Protein AF-A0A2C6CU23-F1 (afdb_monomer_lite)

Radius of gyration: 26.45 Å; chains: 1; bounding box: 72×45×67 Å

Sequence (255 aa):
MLQKTRHFIDALYQNVDPYTNSPLPPDSVFATDRVRHALNNLRSVLRESNNGKEAGKEITLSDRELDILCTDLRTAGFSITATQLTHILLGSRRVVDPLLRSISVFGKYRGVCSKIQLRRYCENYLQGHFIQGDDAKAGNPNRKPRPWKDEPFFKKDPFDQLDEQEYDRLGREIAELGLKRSGTKLPAFIARIRERLPRSYEPWSREERALLMEAMCYTNNGEKLGRLFGRGAKSVTEEGKRLIHLSRQRHAEQA

pLDDT: mean 80.19, std 15.55, range [32.59, 97.88]

Structure (mmCIF, N/CA/C/O backbone):
data_AF-A0A2C6CU23-F1
#
_entry.id   AF-A0A2C6CU23-F1
#
loop_
_atom_site.group_PDB
_atom_site.id
_atom_site.type_symbol
_atom_site.label_atom_id
_atom_site.label_alt_id
_atom_site.label_comp_id
_atom_site.label_asym_id
_atom_site.label_entity_id
_atom_site.label_seq_id
_atom_site.pdbx_PDB_ins_code
_atom_site.Cartn_x
_atom_site.Cartn_y
_atom_site.Cartn_z
_atom_site.occupancy
_atom_site.B_iso_or_equiv
_atom_site.auth_seq_id
_atom_site.auth_comp_id
_atom_site.auth_asym_id
_atom_site.auth_atom_id
_atom_site.pdbx_PDB_model_num
ATOM 1 N N . MET A 1 1 ? 34.487 -12.147 -28.546 1.00 54.88 1 MET A N 1
ATOM 2 C CA . MET A 1 1 ? 34.781 -10.923 -27.762 1.00 54.88 1 MET A CA 1
ATOM 3 C C . MET A 1 1 ? 33.903 -10.831 -26.505 1.00 54.88 1 MET A C 1
ATOM 5 O O . MET A 1 1 ? 34.454 -10.835 -25.414 1.00 54.88 1 MET A O 1
ATOM 9 N N . LEU A 1 2 ? 32.568 -10.903 -26.630 1.00 62.53 2 LEU A N 1
ATOM 10 C CA . LEU A 1 2 ? 31.600 -10.853 -25.511 1.00 62.53 2 LEU A CA 1
ATOM 11 C C . LEU A 1 2 ? 31.829 -11.881 -24.384 1.00 62.53 2 LEU A C 1
ATOM 13 O O . LEU A 1 2 ? 31.652 -11.560 -23.212 1.00 62.53 2 LEU A O 1
ATOM 17 N N . GLN A 1 3 ? 32.261 -13.102 -24.714 1.00 66.50 3 GLN A N 1
ATOM 18 C CA . GLN A 1 3 ? 32.514 -14.152 -23.718 1.00 66.50 3 GLN A CA 1
ATOM 19 C C . GLN A 1 3 ? 33.712 -13.830 -22.807 1.00 66.50 3 GLN A C 1
ATOM 21 O O . GLN A 1 3 ? 33.637 -14.058 -21.602 1.00 66.50 3 GLN A O 1
ATOM 26 N N . LYS A 1 4 ? 34.777 -13.225 -23.359 1.00 76.31 4 LYS A N 1
ATOM 27 C CA . LYS A 1 4 ? 35.924 -12.739 -22.575 1.00 76.31 4 LYS A CA 1
ATOM 28 C C . LYS A 1 4 ? 35.506 -11.560 -21.697 1.00 76.31 4 LYS A C 1
ATOM 30 O O . LYS A 1 4 ? 35.756 -11.587 -20.504 1.00 76.31 4 LYS A O 1
ATOM 35 N N . THR A 1 5 ? 34.778 -10.582 -22.237 1.00 80.50 5 THR A N 1
ATOM 36 C CA . THR A 1 5 ? 34.259 -9.452 -21.444 1.00 80.50 5 THR A CA 1
ATOM 37 C C . THR A 1 5 ? 33.401 -9.922 -20.267 1.00 80.50 5 THR A C 1
ATOM 39 O O . THR A 1 5 ? 33.532 -9.410 -19.161 1.00 80.50 5 THR A O 1
ATOM 42 N N . ARG A 1 6 ? 32.559 -10.940 -20.469 1.00 80.69 6 ARG A N 1
ATOM 43 C CA . ARG A 1 6 ? 31.716 -11.497 -19.409 1.00 80.69 6 ARG A CA 1
ATOM 44 C C . ARG A 1 6 ? 32.519 -12.178 -18.304 1.00 80.69 6 ARG A C 1
ATOM 46 O O . ARG A 1 6 ? 32.242 -11.911 -17.141 1.00 80.69 6 ARG A O 1
ATOM 53 N N . HIS A 1 7 ? 33.514 -12.992 -18.666 1.00 84.00 7 HIS A N 1
ATOM 54 C CA . HIS A 1 7 ? 34.446 -13.596 -17.703 1.00 84.00 7 HIS A CA 1
ATOM 55 C C . HIS A 1 7 ? 35.074 -12.530 -16.800 1.00 84.00 7 HIS A C 1
ATOM 57 O O . HIS A 1 7 ? 35.061 -12.659 -15.580 1.00 84.00 7 HIS A O 1
ATOM 63 N N . PHE A 1 8 ? 35.521 -11.424 -17.394 1.00 88.56 8 PHE A N 1
ATOM 64 C CA . PHE A 1 8 ? 36.157 -10.336 -16.659 1.00 88.56 8 PHE A CA 1
ATOM 65 C C . PHE A 1 8 ? 35.208 -9.661 -15.664 1.00 88.56 8 PHE A C 1
ATOM 67 O O . PHE A 1 8 ? 35.566 -9.452 -14.508 1.00 88.56 8 PHE A O 1
ATOM 74 N N . ILE A 1 9 ? 33.980 -9.355 -16.084 1.00 89.56 9 ILE A N 1
ATOM 75 C CA . ILE A 1 9 ? 32.985 -8.730 -15.203 1.00 89.56 9 ILE A CA 1
ATOM 76 C C . ILE A 1 9 ? 32.501 -9.701 -14.111 1.00 89.56 9 ILE A C 1
ATOM 78 O O . ILE A 1 9 ? 32.273 -9.278 -12.977 1.00 89.56 9 ILE A O 1
ATOM 82 N N . ASP A 1 10 ? 32.352 -10.992 -14.426 1.00 86.75 10 ASP A N 1
ATOM 83 C CA . ASP A 1 10 ? 31.965 -12.022 -13.456 1.00 86.75 10 ASP A CA 1
ATOM 84 C C . ASP A 1 10 ? 33.044 -12.210 -12.371 1.00 86.75 10 ASP A C 1
ATOM 86 O O . ASP A 1 10 ? 32.686 -12.317 -11.195 1.00 86.75 10 ASP A O 1
ATOM 90 N N . ALA A 1 11 ? 34.330 -12.195 -12.742 1.00 88.69 11 ALA A N 1
ATOM 91 C CA . ALA A 1 11 ? 35.457 -12.277 -11.810 1.00 88.69 11 ALA A CA 1
ATOM 92 C C . ALA A 1 11 ? 35.536 -11.039 -10.901 1.00 88.69 11 ALA A C 1
ATOM 94 O O . ALA A 1 11 ? 35.532 -11.169 -9.677 1.00 88.69 11 ALA A O 1
ATOM 95 N N . LEU A 1 12 ? 35.468 -9.831 -11.474 1.00 91.75 12 LEU A N 1
ATOM 96 C CA . LEU A 1 12 ? 35.496 -8.588 -10.694 1.00 91.75 12 LEU A CA 1
ATOM 97 C C . LEU A 1 12 ? 34.310 -8.481 -9.722 1.00 91.75 12 LEU A C 1
ATOM 99 O O . LEU A 1 12 ? 34.479 -8.051 -8.585 1.00 91.75 12 LEU A O 1
ATOM 103 N N . TYR A 1 13 ? 33.112 -8.928 -10.116 1.00 90.12 13 TYR A N 1
ATOM 104 C CA . TYR A 1 13 ? 31.940 -8.956 -9.226 1.00 90.12 13 TYR A CA 1
ATOM 105 C C . TYR A 1 13 ? 32.122 -9.898 -8.020 1.00 90.12 13 TYR A C 1
ATOM 107 O O . TYR A 1 13 ? 31.582 -9.660 -6.930 1.00 90.12 13 TYR A O 1
ATOM 115 N N . GLN A 1 14 ? 32.881 -10.976 -8.217 1.00 88.69 14 GLN A N 1
ATOM 116 C CA . GLN A 1 14 ? 33.241 -11.944 -7.180 1.00 88.69 14 GLN A CA 1
ATOM 117 C C . GLN A 1 14 ? 34.463 -11.506 -6.360 1.00 88.69 14 GLN A C 1
ATOM 119 O O . GLN A 1 14 ? 34.861 -12.235 -5.458 1.00 88.69 14 GLN A O 1
ATOM 124 N N . ASN A 1 15 ? 35.006 -10.310 -6.615 1.00 91.06 15 ASN A N 1
ATOM 125 C CA . ASN A 1 15 ? 36.242 -9.805 -6.018 1.00 91.06 15 ASN A CA 1
ATOM 126 C C . ASN A 1 15 ? 37.459 -10.695 -6.337 1.00 91.06 15 ASN A C 1
ATOM 128 O O . ASN A 1 15 ? 38.280 -10.982 -5.469 1.00 91.06 15 ASN A O 1
ATOM 132 N N . VAL A 1 16 ? 37.552 -11.150 -7.588 1.00 92.56 16 VAL A N 1
ATOM 133 C CA . VAL A 1 16 ? 38.626 -12.001 -8.114 1.00 92.56 16 VAL A CA 1
ATOM 134 C C . VAL A 1 16 ? 39.307 -11.285 -9.280 1.00 92.56 16 VAL A C 1
ATOM 136 O O . VAL A 1 16 ? 38.639 -10.678 -10.121 1.00 92.56 16 VAL A O 1
ATOM 139 N N . ASP A 1 17 ? 40.634 -11.358 -9.345 1.00 89.50 17 ASP A N 1
ATOM 140 C CA . ASP A 1 17 ? 41.408 -10.861 -10.482 1.00 89.50 17 ASP A CA 1
ATOM 141 C C . ASP A 1 17 ? 41.137 -11.739 -11.724 1.00 89.50 17 ASP A C 1
ATOM 143 O O . ASP A 1 17 ? 41.407 -12.941 -11.697 1.00 89.50 17 ASP A O 1
ATOM 147 N N . PRO A 1 18 ? 40.617 -11.181 -12.833 1.00 89.00 18 PRO A N 1
ATOM 148 C CA . PRO A 1 18 ? 40.254 -11.958 -14.018 1.00 89.00 18 PRO A CA 1
ATOM 149 C C . PRO A 1 18 ? 41.438 -12.576 -14.775 1.00 89.00 18 PRO A C 1
ATOM 151 O O . PRO A 1 18 ? 41.207 -13.480 -15.585 1.00 89.00 18 PRO A O 1
ATOM 154 N N . TYR A 1 19 ? 42.666 -12.096 -14.551 1.00 88.56 19 TYR A N 1
ATOM 155 C CA . TYR A 1 19 ? 43.880 -12.599 -15.201 1.00 88.56 19 TYR A CA 1
ATOM 156 C C . TYR A 1 19 ? 44.556 -13.707 -14.397 1.00 88.56 19 TYR A C 1
ATOM 158 O O . TYR A 1 19 ? 45.016 -14.687 -14.978 1.00 88.56 19 TYR A O 1
ATOM 166 N N . THR A 1 20 ? 44.612 -13.556 -13.073 1.00 89.56 20 THR A N 1
ATOM 167 C CA . THR A 1 20 ? 45.304 -14.501 -12.178 1.00 89.56 20 THR A CA 1
ATOM 168 C C . THR A 1 20 ? 44.354 -15.462 -11.465 1.00 89.56 20 THR A C 1
ATOM 170 O O . THR A 1 20 ? 44.805 -16.431 -10.860 1.00 89.56 20 THR A O 1
ATOM 173 N N . ASN A 1 21 ? 43.044 -15.202 -11.523 1.00 86.06 21 ASN A N 1
ATOM 174 C CA . ASN A 1 21 ? 41.987 -15.921 -10.809 1.00 86.06 21 ASN A CA 1
ATOM 175 C C . ASN A 1 21 ? 42.194 -15.979 -9.281 1.00 86.06 21 ASN A C 1
ATOM 177 O O . ASN A 1 21 ? 41.633 -16.840 -8.603 1.00 86.06 21 ASN A O 1
ATOM 181 N N . SER A 1 22 ? 43.003 -15.063 -8.742 1.00 89.75 22 SER A N 1
ATOM 182 C CA . SER A 1 22 ? 43.274 -14.944 -7.310 1.00 89.75 22 SER A CA 1
ATOM 183 C C . SER A 1 22 ? 42.293 -13.972 -6.646 1.00 89.75 22 SER A C 1
ATOM 185 O O . SER A 1 22 ? 41.869 -13.001 -7.285 1.00 89.75 22 SER A O 1
ATOM 187 N N . PRO A 1 23 ? 41.925 -14.187 -5.369 1.00 90.81 23 PRO A N 1
ATOM 188 C CA . PRO A 1 23 ? 41.104 -13.239 -4.627 1.00 90.81 23 PRO A CA 1
ATOM 189 C C . PRO A 1 23 ? 41.793 -11.876 -4.529 1.00 90.81 23 PRO A C 1
ATOM 191 O O . PRO A 1 23 ? 42.977 -11.793 -4.202 1.00 90.81 23 PRO A O 1
ATOM 194 N N . LEU A 1 24 ? 41.041 -10.808 -4.776 1.00 89.94 24 LEU A N 1
ATOM 195 C CA . LEU A 1 24 ? 41.489 -9.450 -4.491 1.00 89.94 24 LEU A CA 1
ATOM 196 C C . LEU A 1 24 ? 41.395 -9.176 -2.980 1.00 89.94 24 LEU A C 1
ATOM 198 O O . LEU A 1 24 ? 40.565 -9.789 -2.297 1.00 89.94 24 LEU A O 1
ATOM 202 N N . PRO A 1 25 ? 42.193 -8.230 -2.451 1.00 90.06 25 PRO A N 1
ATOM 203 C CA . PRO A 1 25 ? 42.095 -7.803 -1.062 1.00 90.06 25 PRO A CA 1
ATOM 204 C C . PRO A 1 25 ? 40.655 -7.419 -0.660 1.00 90.06 25 PRO A C 1
ATOM 206 O O . PRO A 1 25 ? 39.893 -6.904 -1.489 1.00 90.06 25 PRO A O 1
ATOM 209 N N . PRO A 1 26 ? 40.243 -7.678 0.592 1.00 81.00 26 PRO A N 1
ATOM 210 C CA . PRO A 1 26 ? 38.879 -7.416 1.056 1.00 81.00 26 PRO A CA 1
ATOM 211 C C . PRO A 1 26 ? 38.522 -5.921 1.124 1.00 81.00 26 PRO A C 1
ATOM 213 O O . PRO A 1 26 ? 37.345 -5.576 1.083 1.00 81.00 26 PRO A O 1
ATOM 216 N N . ASP A 1 27 ? 39.518 -5.039 1.183 1.00 88.31 27 ASP A N 1
ATOM 217 C CA . ASP A 1 27 ? 39.405 -3.576 1.133 1.00 88.31 27 ASP A CA 1
ATOM 218 C C . ASP A 1 27 ? 39.414 -3.010 -0.301 1.00 88.31 27 ASP A C 1
ATOM 220 O O . ASP A 1 27 ? 39.365 -1.796 -0.508 1.00 88.31 27 ASP A O 1
ATOM 224 N N . SER A 1 28 ? 39.439 -3.882 -1.311 1.00 89.50 28 SER A N 1
ATOM 225 C CA . SER A 1 28 ? 39.381 -3.490 -2.715 1.00 89.50 28 SER A CA 1
ATOM 226 C C . SER A 1 28 ? 38.115 -2.694 -3.043 1.00 89.50 28 SER A C 1
ATOM 228 O O . SER A 1 28 ? 37.010 -2.990 -2.583 1.00 89.50 28 SER A O 1
ATOM 230 N N . VAL A 1 29 ? 38.248 -1.728 -3.956 1.00 87.44 29 VAL A N 1
ATOM 231 C CA . VAL A 1 29 ? 37.128 -0.926 -4.473 1.00 87.44 29 VAL A CA 1
ATOM 232 C C . VAL A 1 29 ? 36.005 -1.794 -5.062 1.00 87.44 29 VAL A C 1
ATOM 234 O O . VAL A 1 29 ? 34.836 -1.410 -5.013 1.00 87.44 29 VAL A O 1
ATOM 237 N N . PHE A 1 30 ? 36.329 -2.995 -5.554 1.00 87.00 30 PHE A N 1
ATOM 238 C CA . PHE A 1 30 ? 35.364 -3.958 -6.094 1.00 87.00 30 PHE A CA 1
ATOM 239 C C . PHE A 1 30 ? 34.522 -4.662 -5.019 1.00 87.00 30 PHE A C 1
ATOM 241 O O . PHE A 1 30 ? 33.438 -5.157 -5.333 1.00 87.00 30 PHE A O 1
ATOM 248 N N . ALA A 1 31 ? 34.963 -4.660 -3.758 1.00 83.44 31 ALA A N 1
ATOM 249 C CA . ALA A 1 31 ? 34.198 -5.180 -2.627 1.00 83.44 31 ALA A CA 1
ATOM 250 C C . ALA A 1 31 ? 33.127 -4.192 -2.129 1.00 83.44 31 ALA A C 1
ATOM 252 O O . ALA A 1 31 ? 32.198 -4.601 -1.433 1.00 83.44 31 ALA A O 1
ATOM 253 N N . THR A 1 32 ? 33.206 -2.913 -2.518 1.00 88.31 32 THR A N 1
ATOM 254 C CA . THR A 1 32 ? 32.249 -1.882 -2.090 1.00 88.31 32 THR A CA 1
ATOM 255 C C . THR A 1 32 ? 30.860 -2.078 -2.706 1.00 88.31 32 THR A C 1
ATOM 257 O O . THR A 1 32 ? 30.720 -2.360 -3.901 1.00 88.31 32 THR A O 1
ATOM 260 N N . ASP A 1 33 ? 29.804 -1.850 -1.917 1.00 75.31 33 ASP A N 1
ATOM 261 C CA . ASP A 1 33 ? 28.412 -2.071 -2.342 1.00 75.31 33 ASP A CA 1
ATOM 262 C C . ASP A 1 33 ? 28.051 -1.313 -3.624 1.00 75.31 33 ASP A C 1
ATOM 264 O O . ASP A 1 33 ? 27.430 -1.859 -4.539 1.00 75.31 33 ASP A O 1
ATOM 268 N N . ARG A 1 34 ? 28.495 -0.056 -3.735 1.00 81.94 34 ARG A N 1
ATOM 269 C CA . ARG A 1 34 ? 28.242 0.794 -4.906 1.00 81.94 34 ARG A CA 1
ATOM 270 C C . ARG A 1 34 ? 28.811 0.183 -6.189 1.00 81.94 34 ARG A C 1
ATOM 272 O O . ARG A 1 34 ? 28.139 0.191 -7.222 1.00 81.94 34 ARG A O 1
ATOM 279 N N . VAL A 1 35 ? 30.027 -0.355 -6.130 1.00 83.44 35 VAL A N 1
ATOM 280 C CA . VAL A 1 35 ? 30.703 -0.947 -7.292 1.00 83.44 35 VAL A CA 1
ATOM 281 C C . VAL A 1 35 ? 30.133 -2.325 -7.606 1.00 83.44 35 VAL A C 1
ATOM 283 O O . VAL A 1 35 ? 29.879 -2.619 -8.775 1.00 83.44 35 VAL A O 1
ATOM 286 N N . ARG A 1 36 ? 29.799 -3.135 -6.592 1.00 81.62 36 ARG A N 1
ATOM 287 C CA . ARG A 1 36 ? 29.106 -4.419 -6.799 1.00 81.62 36 ARG A CA 1
ATOM 288 C C . ARG A 1 36 ? 27.745 -4.236 -7.460 1.00 81.62 36 ARG A C 1
ATOM 290 O O . ARG A 1 36 ? 27.402 -5.001 -8.362 1.00 81.62 36 ARG A O 1
ATOM 297 N N . HIS A 1 37 ? 26.993 -3.203 -7.079 1.00 72.56 37 HIS A N 1
ATOM 298 C CA . HIS A 1 37 ? 25.739 -2.846 -7.742 1.00 72.56 37 HIS A CA 1
ATOM 299 C C . HIS A 1 37 ? 25.947 -2.450 -9.210 1.00 72.56 37 HIS A C 1
ATOM 301 O O . HIS A 1 37 ? 25.223 -2.941 -10.079 1.00 72.56 37 HIS A O 1
ATOM 307 N N . ALA A 1 38 ? 26.949 -1.618 -9.508 1.00 76.69 38 ALA A N 1
ATOM 308 C CA . ALA A 1 38 ? 27.273 -1.229 -10.880 1.00 76.69 38 ALA A CA 1
ATOM 309 C C . ALA A 1 38 ? 27.684 -2.436 -11.747 1.00 76.69 38 ALA A C 1
ATOM 311 O O . ALA A 1 38 ? 27.178 -2.603 -12.858 1.00 76.69 38 ALA A O 1
ATOM 312 N N . LEU A 1 39 ? 28.527 -3.328 -11.215 1.00 86.69 39 LEU A N 1
ATOM 313 C CA . LEU A 1 39 ? 28.935 -4.562 -11.890 1.00 86.69 39 LEU A CA 1
ATOM 314 C C . LEU A 1 39 ? 27.751 -5.511 -12.104 1.00 86.69 39 LEU A C 1
ATOM 316 O O . LEU A 1 39 ? 27.612 -6.073 -13.185 1.00 86.69 39 LEU A O 1
ATOM 320 N N . ASN A 1 40 ? 26.852 -5.657 -11.127 1.00 80.00 40 ASN A N 1
ATOM 321 C CA . ASN A 1 40 ? 25.657 -6.488 -11.280 1.00 80.00 40 ASN A CA 1
ATOM 322 C C . ASN A 1 40 ? 24.720 -5.974 -12.388 1.00 80.00 40 ASN A C 1
ATOM 324 O O . ASN A 1 40 ? 24.183 -6.767 -13.162 1.00 80.00 40 ASN A O 1
ATOM 328 N N . ASN A 1 41 ? 24.571 -4.653 -12.512 1.00 73.62 41 ASN A N 1
ATOM 329 C CA . ASN A 1 41 ? 23.816 -4.046 -13.610 1.00 73.62 41 ASN A CA 1
ATOM 330 C C . ASN A 1 41 ? 24.468 -4.352 -14.965 1.00 73.62 41 ASN A C 1
ATOM 332 O O . ASN A 1 41 ? 23.781 -4.758 -15.903 1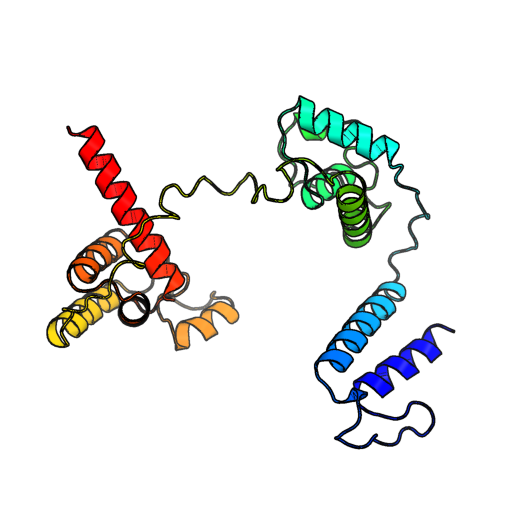.00 73.62 41 ASN A O 1
ATOM 336 N N . LEU A 1 42 ? 25.797 -4.242 -15.053 1.00 78.75 42 LEU A N 1
ATOM 337 C CA . LEU A 1 42 ? 26.544 -4.576 -16.265 1.00 78.75 42 LEU A CA 1
ATOM 338 C C . LEU A 1 42 ? 26.417 -6.069 -16.626 1.00 78.75 42 LEU A C 1
ATOM 340 O O . LEU A 1 42 ? 26.219 -6.405 -17.793 1.00 78.75 42 LEU A O 1
ATOM 344 N N . ARG A 1 43 ? 26.430 -6.971 -15.632 1.00 78.12 43 ARG A N 1
ATOM 345 C CA . ARG A 1 43 ? 26.161 -8.412 -15.820 1.00 78.12 43 ARG A CA 1
ATOM 346 C C . ARG A 1 43 ? 24.762 -8.671 -16.373 1.00 78.12 43 ARG A C 1
ATOM 348 O O . ARG A 1 43 ? 24.615 -9.550 -17.221 1.00 78.12 43 ARG A O 1
ATOM 355 N N . SER A 1 44 ? 23.748 -7.929 -15.918 1.00 69.06 44 SER A N 1
ATOM 356 C CA . SER A 1 44 ? 22.378 -8.033 -16.448 1.00 69.06 44 SER A CA 1
ATOM 357 C C . SER A 1 44 ? 22.338 -7.664 -17.927 1.00 69.06 44 SER A C 1
ATOM 359 O O . SER A 1 44 ? 21.864 -8.453 -18.739 1.00 69.06 44 SER A O 1
ATOM 361 N N . VAL A 1 45 ? 22.936 -6.526 -18.289 1.00 72.44 45 VAL A N 1
ATOM 362 C CA . VAL A 1 45 ? 22.995 -6.046 -19.679 1.00 72.44 45 VAL A CA 1
ATOM 363 C C . VAL A 1 45 ? 23.717 -7.051 -20.582 1.00 72.44 45 VAL A C 1
ATOM 365 O O . VAL A 1 45 ? 23.227 -7.383 -21.657 1.00 72.44 45 VAL A O 1
ATOM 368 N N . LEU A 1 46 ? 24.844 -7.610 -20.130 1.00 70.44 46 LEU A N 1
ATOM 369 C CA . LEU A 1 46 ? 25.601 -8.604 -20.901 1.00 70.44 46 LEU A CA 1
ATOM 370 C C . LEU A 1 46 ? 24.886 -9.963 -21.014 1.00 70.44 46 LEU A C 1
ATOM 372 O O . LEU A 1 46 ? 25.069 -10.671 -22.004 1.00 70.44 46 LEU A O 1
ATOM 376 N N . ARG A 1 47 ? 24.074 -10.350 -20.020 1.00 65.19 47 ARG A N 1
ATOM 377 C CA . ARG A 1 47 ? 23.236 -11.563 -20.072 1.00 65.19 47 ARG A CA 1
ATOM 378 C C . ARG A 1 47 ? 22.034 -11.392 -20.999 1.00 65.19 47 ARG A C 1
ATOM 380 O O . ARG A 1 47 ? 21.666 -12.344 -21.684 1.00 65.19 47 ARG A O 1
ATOM 387 N N . GLU A 1 48 ? 21.456 -10.197 -21.044 1.00 57.03 48 GLU A N 1
ATOM 388 C CA . GLU A 1 48 ? 20.359 -9.844 -21.950 1.00 57.03 48 GLU A CA 1
ATOM 389 C C . GLU A 1 48 ? 20.789 -9.914 -23.423 1.00 57.03 48 GLU A C 1
ATOM 391 O O . GLU A 1 48 ? 20.006 -10.379 -24.246 1.00 57.03 48 GLU A O 1
ATOM 396 N N . SER A 1 49 ? 22.048 -9.591 -23.744 1.00 53.94 49 SER A N 1
ATOM 397 C CA . SER A 1 49 ? 22.599 -9.741 -25.101 1.00 53.94 49 SER A CA 1
ATOM 398 C C . SER A 1 49 ? 22.783 -11.194 -25.571 1.00 53.94 49 SER A C 1
ATOM 400 O O . SER A 1 49 ? 23.003 -11.411 -26.758 1.00 53.94 49 SER A O 1
ATOM 402 N N . ASN A 1 50 ? 22.724 -12.191 -24.676 1.00 46.22 50 ASN A N 1
ATOM 403 C CA . ASN A 1 50 ? 23.042 -13.593 -24.996 1.00 46.22 50 ASN A CA 1
ATOM 404 C C . ASN A 1 50 ? 21.820 -14.529 -24.971 1.00 46.22 50 ASN A C 1
ATOM 406 O O . ASN A 1 50 ? 21.887 -15.648 -25.478 1.00 46.22 50 ASN A O 1
ATOM 410 N N . ASN A 1 51 ? 20.699 -14.089 -24.392 1.00 43.78 51 ASN A N 1
ATOM 411 C CA . ASN A 1 51 ? 19.432 -14.806 -24.492 1.00 43.78 51 ASN A CA 1
ATOM 412 C C . ASN A 1 51 ? 18.785 -14.457 -25.833 1.00 43.78 51 ASN A C 1
ATOM 414 O O . ASN A 1 51 ? 17.975 -13.535 -25.909 1.00 43.78 51 ASN A O 1
ATOM 418 N N . GLY A 1 52 ? 19.162 -15.203 -26.873 1.00 42.56 52 GLY A N 1
ATOM 419 C CA . GLY A 1 52 ? 18.595 -15.132 -28.216 1.00 42.56 52 GLY A CA 1
ATOM 420 C C . GLY A 1 52 ? 17.078 -15.326 -28.238 1.00 42.56 52 GLY A C 1
ATOM 421 O O . GLY A 1 52 ? 16.569 -16.393 -28.559 1.00 42.56 52 GLY A O 1
ATOM 422 N N . LYS A 1 53 ? 16.336 -14.258 -27.960 1.00 38.25 53 LYS A N 1
ATOM 423 C CA . LYS A 1 53 ? 15.300 -13.865 -28.903 1.00 38.25 53 LYS A CA 1
ATOM 424 C C . LYS A 1 53 ? 16.035 -13.074 -29.956 1.00 38.25 53 LYS A C 1
ATOM 426 O O . LYS A 1 53 ? 16.789 -12.175 -29.593 1.00 38.25 53 LYS A O 1
ATOM 431 N N . GLU A 1 54 ? 15.883 -13.525 -31.194 1.00 40.12 54 GLU A N 1
ATOM 432 C CA . GLU A 1 54 ? 16.402 -12.919 -32.411 1.00 40.12 54 GLU A CA 1
ATOM 433 C C . GLU A 1 54 ? 16.609 -11.422 -32.223 1.00 40.12 54 GLU A C 1
ATOM 435 O O . GLU A 1 54 ? 15.755 -10.735 -31.650 1.00 40.12 54 GLU A O 1
ATOM 440 N N . ALA A 1 55 ? 17.735 -10.922 -32.725 1.00 40.94 55 ALA A N 1
ATOM 441 C CA . ALA A 1 55 ? 17.807 -9.550 -33.174 1.00 40.94 55 ALA A CA 1
ATOM 442 C C . ALA A 1 55 ? 16.652 -9.348 -34.168 1.00 40.94 55 ALA A C 1
ATOM 444 O O . ALA A 1 55 ? 16.812 -9.488 -35.378 1.00 40.94 55 ALA A O 1
ATOM 445 N N . GLY A 1 56 ? 15.450 -9.092 -33.641 1.00 38.69 56 GLY A N 1
ATOM 446 C CA . GLY A 1 56 ? 14.377 -8.464 -34.366 1.00 38.69 56 GLY A CA 1
ATOM 447 C C . GLY A 1 56 ? 15.040 -7.241 -34.946 1.00 38.69 56 GLY A C 1
ATOM 448 O O . GLY A 1 56 ? 15.688 -6.509 -34.190 1.00 38.69 56 GLY A O 1
ATOM 449 N N . LYS A 1 57 ? 15.017 -7.171 -36.283 1.00 40.84 57 LYS A N 1
ATOM 450 C CA . LYS A 1 57 ? 15.581 -6.103 -37.109 1.00 40.84 57 LYS A CA 1
ATOM 451 C C . LYS A 1 57 ? 15.754 -4.842 -36.277 1.00 40.84 57 LYS A C 1
ATOM 453 O O . LYS A 1 57 ? 14.793 -4.440 -35.621 1.00 40.84 57 LYS A O 1
ATOM 458 N N . GLU A 1 58 ? 16.938 -4.241 -36.330 1.00 45.19 58 GLU A N 1
ATOM 459 C CA . GLU A 1 58 ? 17.163 -2.873 -35.878 1.00 45.19 58 GLU A CA 1
ATOM 460 C C . GLU A 1 58 ? 16.128 -1.985 -36.579 1.00 45.19 58 GLU A C 1
ATOM 462 O O . GLU A 1 58 ? 16.274 -1.561 -37.720 1.00 45.19 58 GLU A O 1
ATOM 467 N N . ILE A 1 59 ? 14.971 -1.871 -35.945 1.00 50.12 59 ILE A N 1
ATOM 468 C CA . ILE A 1 59 ? 13.831 -1.141 -36.437 1.00 50.12 59 ILE A CA 1
ATOM 469 C C . ILE A 1 59 ? 13.894 0.121 -35.635 1.00 50.12 59 ILE A C 1
ATOM 471 O O . ILE A 1 59 ? 13.623 0.150 -34.433 1.00 50.12 59 ILE A O 1
ATOM 475 N N . THR A 1 60 ? 14.321 1.148 -36.347 1.00 59.59 60 THR A N 1
ATOM 476 C CA . THR A 1 60 ? 14.196 2.535 -35.969 1.00 59.59 60 THR A CA 1
ATOM 477 C C . THR A 1 60 ? 12.706 2.798 -35.791 1.00 59.59 60 THR A C 1
ATOM 479 O O . THR A 1 60 ? 11.999 3.121 -36.742 1.00 59.59 60 THR A O 1
ATOM 482 N N . LEU A 1 61 ? 12.194 2.572 -34.577 1.00 67.75 61 LEU A N 1
ATOM 483 C CA . LEU A 1 61 ? 10.975 3.234 -34.132 1.00 67.75 61 LEU A CA 1
ATOM 484 C C . LEU A 1 61 ? 11.213 4.717 -34.418 1.00 67.75 61 LEU A C 1
ATOM 486 O O . LEU A 1 61 ? 12.225 5.255 -33.985 1.00 67.75 61 LEU A O 1
ATOM 490 N N . SER A 1 62 ? 10.400 5.329 -35.273 1.00 75.88 62 SER A N 1
ATOM 491 C CA . SER A 1 62 ? 10.643 6.715 -35.649 1.00 75.88 62 SER A CA 1
ATOM 492 C C . SER A 1 62 ? 10.090 7.621 -34.557 1.00 75.88 62 SER A C 1
ATOM 494 O O . SER A 1 62 ? 8.933 7.460 -34.164 1.00 75.88 62 SER A O 1
ATOM 496 N N . ASP A 1 63 ? 10.865 8.615 -34.122 1.00 75.12 63 ASP A N 1
ATOM 497 C CA . ASP A 1 63 ? 10.371 9.665 -33.221 1.00 75.12 63 ASP A CA 1
ATOM 498 C C . ASP A 1 63 ? 9.093 10.316 -33.776 1.00 75.12 63 ASP A C 1
ATOM 500 O O . ASP A 1 63 ? 8.150 10.556 -33.032 1.00 75.12 63 ASP A O 1
ATOM 504 N N . ARG A 1 64 ? 8.980 10.439 -35.108 1.00 77.38 64 ARG A N 1
ATOM 505 C CA . ARG A 1 64 ? 7.777 10.936 -35.796 1.00 77.38 64 ARG A CA 1
ATOM 506 C C . ARG A 1 64 ? 6.537 10.068 -35.553 1.00 77.38 64 ARG A C 1
ATOM 508 O O . ARG A 1 64 ? 5.425 10.582 -35.483 1.00 77.38 64 ARG A O 1
ATOM 515 N N . GLU A 1 65 ? 6.695 8.751 -35.454 1.00 80.12 65 GLU A N 1
ATOM 516 C CA . GLU A 1 65 ? 5.578 7.843 -35.152 1.00 80.12 65 GLU A CA 1
ATOM 517 C C . GLU A 1 65 ? 5.148 7.961 -33.690 1.00 80.12 65 GLU A C 1
ATOM 519 O O . GLU A 1 65 ? 3.955 7.872 -33.391 1.00 80.12 65 GLU A O 1
ATOM 524 N N . LEU A 1 66 ? 6.103 8.197 -32.785 1.00 83.56 66 LEU A N 1
ATOM 525 C CA . LEU A 1 66 ? 5.802 8.503 -31.392 1.00 83.56 66 LEU A CA 1
ATOM 526 C C . LEU A 1 66 ? 5.162 9.885 -31.236 1.00 83.56 66 LEU A C 1
ATOM 528 O O . LEU A 1 66 ? 4.243 10.002 -30.430 1.00 83.56 66 LEU A O 1
ATOM 532 N N . ASP A 1 67 ? 5.554 10.883 -32.030 1.00 80.44 67 ASP A N 1
ATOM 533 C CA . ASP A 1 67 ? 4.933 12.214 -32.043 1.00 80.44 67 ASP A CA 1
ATOM 534 C C . ASP A 1 67 ? 3.453 12.124 -32.433 1.00 80.44 67 ASP A C 1
ATOM 536 O O . ASP A 1 67 ? 2.588 12.687 -31.756 1.00 80.44 67 ASP A O 1
ATOM 540 N N . ILE A 1 68 ? 3.150 11.371 -33.498 1.00 81.19 68 ILE A N 1
ATOM 541 C CA . ILE A 1 68 ? 1.775 11.133 -33.956 1.00 81.19 68 ILE A CA 1
ATOM 542 C C . ILE A 1 68 ? 0.989 10.382 -32.878 1.00 81.19 68 ILE A C 1
ATOM 544 O O . ILE A 1 68 ? -0.071 10.845 -32.470 1.00 81.19 68 ILE A O 1
ATOM 548 N N . LEU A 1 69 ? 1.536 9.288 -32.335 1.00 85.19 69 LEU A N 1
ATOM 549 C CA . LEU A 1 69 ? 0.878 8.519 -31.274 1.00 85.19 69 LEU A CA 1
ATOM 550 C C . LEU A 1 69 ? 0.619 9.368 -30.020 1.00 85.19 69 LEU A C 1
ATOM 552 O O . LEU A 1 69 ? -0.449 9.280 -29.419 1.00 85.19 69 LEU A O 1
ATOM 556 N N . CYS A 1 70 ? 1.579 10.194 -29.608 1.00 83.06 70 CYS A N 1
ATOM 557 C CA . CYS A 1 70 ? 1.407 11.110 -28.486 1.00 83.06 70 CYS A CA 1
ATOM 558 C C . CYS A 1 70 ? 0.322 12.151 -28.783 1.00 83.06 70 CYS A C 1
ATOM 560 O O . CYS A 1 70 ? -0.480 12.466 -27.907 1.00 83.06 70 CYS A O 1
ATOM 562 N N . THR A 1 71 ? 0.263 12.667 -30.009 1.00 79.25 71 THR A N 1
ATOM 563 C CA . THR A 1 71 ? -0.779 13.611 -30.431 1.00 79.25 71 THR A CA 1
ATOM 564 C C . THR A 1 71 ? -2.161 12.962 -30.381 1.00 79.25 71 THR A C 1
ATOM 566 O O . THR A 1 71 ? -3.042 13.489 -29.706 1.00 79.25 71 THR A O 1
ATOM 569 N N . ASP A 1 72 ? -2.316 11.772 -30.964 1.00 78.00 72 ASP A N 1
ATOM 570 C CA . ASP A 1 72 ? -3.568 11.005 -30.947 1.00 78.00 72 ASP A CA 1
ATOM 571 C C . ASP A 1 72 ? -4.041 10.716 -29.513 1.00 78.00 72 ASP A C 1
ATOM 573 O O . ASP A 1 72 ? -5.222 10.859 -29.191 1.00 78.00 72 ASP A O 1
ATOM 577 N N . LEU A 1 73 ? -3.112 10.359 -28.617 1.00 79.12 73 LEU A N 1
ATOM 578 C CA . LEU A 1 73 ? -3.410 10.118 -27.204 1.00 79.12 73 LEU A CA 1
ATOM 579 C C . LEU A 1 73 ? -3.866 11.383 -26.474 1.00 79.12 73 LEU A C 1
ATOM 581 O O . LEU A 1 73 ? -4.828 11.309 -25.710 1.00 79.12 73 LEU A O 1
ATOM 585 N N . ARG A 1 74 ? -3.223 12.534 -26.716 1.00 77.25 74 ARG A N 1
ATOM 586 C CA . ARG A 1 74 ? -3.642 13.815 -26.121 1.00 77.25 74 ARG A CA 1
ATOM 587 C C . ARG A 1 74 ? -5.020 14.231 -26.616 1.00 77.25 74 ARG A C 1
ATOM 589 O O . ARG A 1 74 ? -5.858 14.603 -25.802 1.00 77.25 74 ARG A O 1
ATOM 596 N N . THR A 1 75 ? -5.274 14.128 -27.920 1.00 72.50 75 THR A N 1
ATOM 597 C CA . THR A 1 75 ? -6.576 14.464 -28.516 1.00 72.50 75 THR A CA 1
ATOM 598 C C . THR A 1 75 ? -7.690 13.569 -27.978 1.00 72.50 75 THR A C 1
ATOM 600 O O . THR A 1 75 ? -8.801 14.039 -27.754 1.00 72.50 75 THR A O 1
ATOM 603 N N . ALA A 1 76 ? -7.387 12.301 -27.695 1.00 68.44 76 ALA A N 1
ATOM 604 C CA . ALA A 1 76 ? -8.319 11.373 -27.066 1.00 68.44 76 ALA A CA 1
ATOM 605 C C . ALA A 1 76 ? -8.380 11.485 -25.522 1.00 68.44 76 ALA A C 1
ATOM 607 O O . ALA A 1 76 ? -9.080 10.703 -24.881 1.00 68.44 76 ALA A O 1
ATOM 608 N N . GLY A 1 77 ? -7.677 12.450 -24.914 1.00 69.94 77 GLY A N 1
ATOM 609 C CA . GLY A 1 77 ? -7.739 12.741 -23.477 1.00 69.94 77 GLY A CA 1
ATOM 610 C C . GLY A 1 77 ? -6.959 11.774 -22.577 1.00 69.94 77 GLY A C 1
ATOM 611 O O . GLY A 1 77 ? -7.224 11.702 -21.376 1.00 69.94 77 GLY A O 1
ATOM 612 N N . PHE A 1 78 ? -6.006 11.014 -23.122 1.00 71.88 78 PHE A N 1
ATOM 613 C CA . PHE A 1 78 ? -5.190 10.070 -22.358 1.00 71.88 78 PHE A CA 1
ATOM 614 C C . PHE A 1 78 ? -3.880 10.688 -21.861 1.00 71.88 78 PHE A C 1
ATOM 616 O O . PHE A 1 78 ? -3.204 11.427 -22.575 1.00 71.88 78 PHE A O 1
ATOM 623 N N . SER A 1 79 ? -3.463 10.298 -20.652 1.00 69.94 79 SER A N 1
ATOM 624 C CA . SER A 1 79 ? -2.143 10.641 -20.118 1.00 69.94 79 SER A CA 1
ATOM 625 C C . SER A 1 79 ? -1.056 9.745 -20.700 1.00 69.94 79 SER A C 1
ATOM 627 O O . SER A 1 79 ? -1.129 8.522 -20.603 1.00 69.94 79 SER A O 1
ATOM 629 N N . ILE A 1 80 ? -0.017 10.348 -21.273 1.00 81.19 80 ILE A N 1
ATOM 630 C CA . ILE A 1 80 ? 1.033 9.614 -21.979 1.00 81.19 80 ILE A CA 1
ATOM 631 C C . ILE A 1 80 ? 2.035 9.035 -20.983 1.00 81.19 80 ILE A C 1
ATOM 633 O O . ILE A 1 80 ? 2.673 9.750 -20.215 1.00 81.19 80 ILE A O 1
ATOM 637 N N . THR A 1 81 ? 2.229 7.717 -21.027 1.00 82.88 81 THR A N 1
ATOM 638 C CA . THR A 1 81 ? 3.279 7.046 -20.248 1.00 82.88 81 THR A CA 1
ATOM 639 C C . THR A 1 81 ? 4.039 6.042 -21.100 1.00 82.88 81 THR A C 1
ATOM 641 O O . THR A 1 81 ? 3.457 5.377 -21.958 1.00 82.88 81 THR A O 1
ATOM 644 N N . ALA A 1 82 ? 5.324 5.824 -20.799 1.00 83.62 82 ALA A N 1
ATOM 645 C CA . ALA A 1 82 ? 6.134 4.844 -21.526 1.00 83.62 82 ALA A CA 1
ATOM 646 C C . ALA A 1 82 ? 5.521 3.435 -21.495 1.00 83.62 82 ALA A C 1
ATOM 648 O O . ALA A 1 82 ? 5.586 2.690 -22.471 1.00 83.62 82 ALA A O 1
ATOM 649 N N . THR A 1 83 ? 4.872 3.071 -20.384 1.00 83.50 83 THR A N 1
ATOM 650 C CA . THR A 1 83 ? 4.178 1.783 -20.256 1.00 83.50 83 THR A CA 1
ATOM 651 C C . THR A 1 83 ? 2.962 1.698 -21.177 1.00 83.50 83 THR A C 1
ATOM 653 O O . THR A 1 83 ? 2.744 0.652 -21.790 1.00 83.50 83 THR A O 1
ATOM 656 N N . GLN A 1 84 ? 2.179 2.771 -21.294 1.00 84.38 84 GLN A N 1
ATOM 657 C CA . GLN A 1 84 ? 1.023 2.814 -22.185 1.00 84.38 84 GLN A CA 1
ATOM 658 C C . GLN A 1 84 ? 1.451 2.778 -23.655 1.00 84.38 84 GLN A C 1
ATOM 660 O O . GLN A 1 84 ? 0.948 1.929 -24.388 1.00 84.38 84 GLN A O 1
ATOM 665 N N . LEU A 1 85 ? 2.436 3.594 -24.048 1.00 88.06 85 LEU A N 1
ATOM 666 C CA . LEU A 1 85 ? 3.020 3.575 -25.395 1.00 88.06 85 LEU A CA 1
ATOM 667 C C . LEU A 1 85 ? 3.513 2.167 -25.749 1.00 88.06 85 LEU A C 1
ATOM 669 O O . LEU A 1 85 ? 3.102 1.589 -26.753 1.00 88.06 85 LEU A O 1
ATOM 673 N N . THR A 1 86 ? 4.276 1.539 -24.848 1.00 89.56 86 THR A N 1
ATOM 674 C CA . THR A 1 86 ? 4.746 0.153 -25.014 1.00 89.56 86 THR A CA 1
ATOM 675 C C . THR A 1 86 ? 3.588 -0.826 -25.221 1.00 89.56 86 THR A C 1
ATOM 677 O O . THR A 1 86 ? 3.671 -1.747 -26.034 1.00 89.56 86 THR A O 1
ATOM 680 N N . HIS A 1 87 ? 2.499 -0.676 -24.465 1.00 89.50 87 HIS A N 1
ATOM 681 C CA . HIS A 1 87 ? 1.345 -1.560 -24.579 1.00 89.50 87 HIS A CA 1
ATOM 682 C C . HIS A 1 87 ? 0.577 -1.372 -25.888 1.00 89.50 87 HIS A C 1
ATOM 684 O O . HIS A 1 87 ? 0.140 -2.380 -26.442 1.00 89.50 87 HIS A O 1
ATOM 690 N N . ILE A 1 88 ? 0.442 -0.144 -26.385 1.00 89.56 88 ILE A N 1
ATOM 691 C CA . ILE A 1 88 ? -0.204 0.157 -27.669 1.00 89.56 88 ILE A CA 1
ATOM 692 C C . ILE A 1 88 ? 0.638 -0.398 -28.818 1.00 89.56 88 ILE A C 1
ATOM 694 O O . ILE A 1 88 ? 0.145 -1.204 -29.603 1.00 89.56 88 ILE A O 1
ATOM 698 N N . LEU A 1 89 ? 1.932 -0.084 -28.850 1.00 90.06 89 LEU A N 1
ATOM 699 C CA . LEU A 1 89 ? 2.851 -0.503 -29.912 1.00 90.06 89 LEU A CA 1
ATOM 700 C C . LEU A 1 89 ? 3.000 -2.038 -30.010 1.00 90.06 89 LEU A C 1
ATOM 702 O O . LEU A 1 89 ? 3.144 -2.582 -31.103 1.00 90.06 89 LEU A O 1
ATOM 706 N N . LEU A 1 90 ? 2.891 -2.766 -28.888 1.00 90.00 90 LEU A N 1
ATOM 707 C CA . LEU A 1 90 ? 2.851 -4.243 -28.865 1.00 90.00 90 LEU A CA 1
ATOM 708 C C . LEU A 1 90 ? 1.457 -4.842 -29.111 1.00 90.00 90 LEU A C 1
ATOM 710 O O . LEU A 1 90 ? 1.307 -6.067 -29.204 1.00 90.00 90 LEU A O 1
ATOM 714 N N . GLY A 1 91 ? 0.414 -4.015 -29.141 1.00 85.81 91 GLY A N 1
ATOM 715 C CA . GLY A 1 91 ? -0.971 -4.459 -29.258 1.00 85.81 91 GLY A CA 1
ATOM 716 C C . GLY A 1 91 ? -1.418 -5.279 -28.043 1.00 85.81 91 GLY A C 1
ATOM 717 O O . GLY A 1 91 ? -2.053 -6.323 -28.155 1.00 85.81 91 GLY A O 1
ATOM 718 N N . SER A 1 92 ? -0.996 -4.904 -26.845 1.00 86.69 92 SER A N 1
ATOM 719 C CA . SER A 1 92 ? -1.285 -5.657 -25.627 1.00 86.69 92 SER A CA 1
ATOM 720 C C . SER A 1 92 ? -2.790 -5.873 -25.437 1.00 86.69 92 SER A C 1
ATOM 722 O O . SER A 1 92 ? -3.565 -4.923 -25.478 1.00 86.69 92 SER A O 1
ATOM 724 N N . ARG A 1 93 ? -3.202 -7.100 -25.086 1.00 82.88 93 ARG A N 1
ATOM 725 C CA . ARG A 1 93 ? -4.597 -7.409 -24.700 1.00 82.88 93 ARG A CA 1
ATOM 726 C C . ARG A 1 93 ? -5.090 -6.589 -23.496 1.00 82.88 93 ARG A C 1
ATOM 728 O O . ARG A 1 93 ? -6.288 -6.511 -23.264 1.00 82.88 93 ARG A O 1
ATOM 735 N N . ARG A 1 94 ? -4.170 -5.983 -22.732 1.00 79.38 94 ARG A N 1
ATOM 736 C CA . ARG A 1 94 ? -4.478 -5.075 -21.612 1.00 79.38 94 ARG A CA 1
ATOM 737 C C . ARG A 1 94 ? -5.003 -3.710 -22.058 1.00 79.38 94 ARG A C 1
ATOM 739 O O . ARG A 1 94 ? -5.537 -2.988 -21.226 1.00 79.38 94 ARG A O 1
ATOM 746 N N . VAL A 1 95 ? -4.826 -3.344 -23.326 1.00 83.12 95 VAL A N 1
ATOM 747 C CA . VAL A 1 95 ? -5.469 -2.163 -23.905 1.00 83.12 95 VAL A CA 1
ATOM 748 C C . VAL A 1 95 ? -6.916 -2.554 -24.178 1.00 83.12 95 VAL A C 1
ATOM 750 O O . VAL A 1 95 ? -7.184 -3.325 -25.099 1.00 83.12 95 VAL A O 1
ATOM 753 N N . VAL A 1 96 ? -7.827 -2.132 -23.304 1.00 75.06 96 VAL A N 1
ATOM 754 C CA . VAL A 1 96 ? -9.257 -2.479 -23.384 1.00 75.06 96 VAL A CA 1
ATOM 755 C C . VAL A 1 96 ? -10.024 -1.459 -24.222 1.00 75.06 96 VAL A C 1
ATOM 757 O O . VAL A 1 96 ? -10.965 -1.840 -24.908 1.00 75.06 96 VAL A O 1
ATOM 760 N N . ASP A 1 97 ? -9.580 -0.202 -24.204 1.00 76.50 97 ASP A N 1
ATOM 761 C CA . ASP A 1 97 ? -10.245 0.902 -24.885 1.00 76.50 97 ASP A CA 1
ATOM 762 C C . ASP A 1 97 ? -10.253 0.713 -26.419 1.00 76.50 97 ASP A C 1
ATOM 764 O O . ASP A 1 97 ? -9.175 0.567 -27.014 1.00 76.50 97 ASP A O 1
ATOM 768 N N . PRO A 1 98 ? -11.434 0.697 -27.068 1.00 78.12 98 PRO A N 1
ATOM 769 C CA . PRO A 1 98 ? -11.553 0.583 -28.518 1.00 78.12 98 PRO A CA 1
ATOM 770 C C . PRO A 1 98 ? -10.841 1.700 -29.289 1.00 78.12 98 PRO A C 1
ATOM 772 O O . PRO A 1 98 ? -10.238 1.406 -30.320 1.00 78.12 98 PRO A O 1
ATOM 775 N N . LEU A 1 99 ? -10.834 2.937 -28.775 1.00 76.50 99 LEU A N 1
ATOM 776 C CA . LEU A 1 99 ? -10.194 4.086 -29.428 1.00 76.50 99 LEU A CA 1
ATOM 777 C C . LEU A 1 99 ? -8.680 3.889 -29.530 1.00 76.50 99 LEU A C 1
ATOM 779 O O . LEU A 1 99 ? -8.067 4.178 -30.554 1.00 76.50 99 LEU A O 1
ATOM 783 N N . LEU A 1 100 ? -8.074 3.305 -28.493 1.00 78.06 100 LEU A N 1
ATOM 784 C CA . LEU A 1 100 ? -6.645 2.984 -28.479 1.00 78.06 100 LEU A CA 1
ATOM 785 C C . LEU A 1 100 ? -6.285 1.806 -29.392 1.00 78.06 100 LEU A C 1
ATOM 787 O O . LEU A 1 100 ? -5.135 1.681 -29.813 1.00 78.06 100 LEU A O 1
ATOM 791 N N . ARG A 1 101 ? -7.249 0.926 -29.686 1.00 80.88 101 ARG A N 1
ATOM 792 C CA . ARG A 1 101 ? -7.073 -0.192 -30.625 1.00 80.88 101 ARG A CA 1
ATOM 793 C C . ARG A 1 101 ? -7.223 0.233 -32.082 1.00 80.88 101 ARG A C 1
ATOM 795 O O . ARG A 1 101 ? -6.684 -0.455 -32.942 1.00 80.88 101 ARG A O 1
ATOM 802 N N . SER A 1 102 ? -7.931 1.331 -32.349 1.00 78.94 102 SER A N 1
ATOM 803 C CA . SER A 1 102 ? -8.073 1.900 -33.694 1.00 78.94 102 SER A CA 1
ATOM 804 C C . SER A 1 102 ? -6.897 2.777 -34.130 1.00 78.94 102 SER A C 1
ATOM 806 O O . SER A 1 102 ? -6.843 3.166 -35.293 1.00 78.94 102 SER A O 1
ATOM 808 N N . ILE A 1 103 ? -5.948 3.084 -33.237 1.00 82.19 103 ILE A N 1
ATOM 809 C CA . ILE A 1 103 ? -4.749 3.856 -33.594 1.00 82.19 103 ILE A CA 1
ATOM 810 C C . ILE A 1 103 ? -3.883 3.043 -34.566 1.00 82.19 103 ILE A C 1
ATOM 812 O O . ILE A 1 103 ? -3.612 1.863 -34.343 1.00 82.19 103 ILE A O 1
ATOM 816 N N . SER A 1 104 ? -3.396 3.698 -35.621 1.00 81.75 104 SER A N 1
ATOM 817 C CA . SER A 1 104 ? -2.668 3.080 -36.742 1.00 81.75 104 SER A CA 1
ATOM 818 C C . SER A 1 104 ? -1.428 2.273 -36.332 1.00 81.75 104 SER A C 1
ATOM 820 O O . SER A 1 104 ? -1.083 1.284 -36.977 1.00 81.75 104 SER A O 1
ATOM 822 N N . VAL A 1 105 ? -0.761 2.663 -35.243 1.00 86.12 105 VAL A N 1
ATOM 823 C CA . VAL A 1 105 ? 0.447 1.994 -34.732 1.00 86.12 105 VAL A CA 1
ATOM 824 C C . VAL A 1 105 ? 0.154 0.866 -33.732 1.00 86.12 105 VAL A C 1
ATOM 826 O O . VAL A 1 105 ? 1.088 0.238 -33.219 1.00 86.12 105 VAL A O 1
ATOM 829 N N . PHE A 1 106 ? -1.118 0.571 -33.440 1.00 88.38 106 PHE A N 1
ATOM 830 C CA . PHE A 1 106 ? -1.490 -0.482 -32.497 1.00 88.38 106 PHE A CA 1
ATOM 831 C C . PHE A 1 106 ? -1.002 -1.858 -32.972 1.00 88.38 106 PHE A C 1
ATOM 833 O O . PHE A 1 106 ? -1.378 -2.359 -34.027 1.00 88.38 106 PHE A O 1
ATOM 840 N N . GLY A 1 107 ? -0.162 -2.510 -32.167 1.00 85.75 107 GLY A N 1
ATOM 841 C CA . GLY A 1 107 ? 0.370 -3.839 -32.482 1.00 85.75 107 GLY A CA 1
ATOM 842 C C . GLY A 1 107 ? 1.436 -3.882 -33.571 1.00 85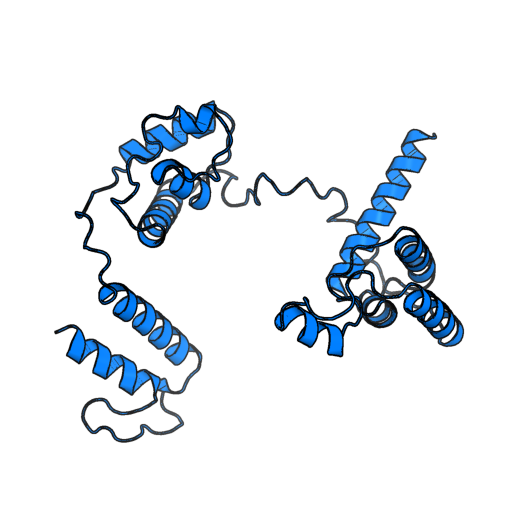.75 107 GLY A C 1
ATOM 843 O O . GLY A 1 107 ? 1.945 -4.972 -33.834 1.00 85.75 107 GLY A O 1
ATOM 844 N N . LYS A 1 108 ? 1.824 -2.739 -34.148 1.00 86.25 108 LYS A N 1
ATOM 845 C CA . LYS A 1 108 ? 2.798 -2.654 -35.245 1.00 86.25 108 LYS A CA 1
ATOM 846 C C . LYS A 1 108 ? 4.157 -3.275 -34.900 1.00 86.25 108 LYS A C 1
ATOM 848 O O . LYS A 1 108 ? 4.810 -3.838 -35.770 1.00 86.25 108 LYS A O 1
ATOM 853 N N . TYR A 1 109 ? 4.555 -3.235 -33.628 1.00 84.81 109 TYR A N 1
ATOM 854 C CA . TYR A 1 109 ? 5.848 -3.748 -33.156 1.00 84.81 109 TYR A CA 1
ATOM 855 C C . TYR A 1 109 ? 5.730 -5.099 -32.439 1.00 84.81 109 TYR A C 1
ATOM 857 O O . TYR A 1 109 ? 6.675 -5.566 -31.792 1.00 84.81 109 TYR A O 1
ATOM 865 N N . ARG A 1 110 ? 4.568 -5.760 -32.522 1.00 82.56 110 ARG A N 1
ATOM 866 C CA . ARG A 1 110 ? 4.367 -7.075 -31.910 1.00 82.56 110 ARG A CA 1
ATOM 867 C C . ARG A 1 110 ? 5.234 -8.123 -32.604 1.00 82.56 110 ARG A C 1
ATOM 869 O O . ARG A 1 110 ? 5.106 -8.342 -33.798 1.00 82.56 110 ARG A O 1
ATOM 876 N N . GLY A 1 111 ? 6.079 -8.806 -31.833 1.00 75.69 111 GLY A N 1
ATOM 877 C CA . GLY A 1 111 ? 7.013 -9.805 -32.374 1.00 75.69 111 GLY A CA 1
ATOM 878 C C . GLY A 1 111 ? 8.216 -9.192 -33.094 1.00 75.69 111 GLY A C 1
ATOM 879 O O . GLY A 1 111 ? 9.124 -9.916 -33.472 1.00 75.69 111 GLY A O 1
ATOM 880 N N . VAL A 1 112 ? 8.238 -7.865 -33.225 1.00 76.06 112 VAL A N 1
ATOM 881 C CA . VAL A 1 112 ? 9.289 -7.099 -33.888 1.00 76.06 112 VAL A CA 1
ATOM 882 C C . VAL A 1 112 ? 10.325 -6.619 -32.872 1.00 76.06 112 VAL A C 1
ATOM 884 O O . VAL A 1 112 ? 11.521 -6.790 -33.075 1.00 76.06 112 VAL A O 1
ATOM 887 N N . CYS A 1 113 ? 9.865 -6.066 -31.747 1.00 73.50 113 CYS A N 1
ATOM 888 C CA . CYS A 1 113 ? 10.721 -5.603 -30.657 1.00 73.50 113 CYS A CA 1
ATOM 889 C C . CYS A 1 113 ? 10.342 -6.301 -29.350 1.00 73.50 113 CYS A C 1
ATOM 891 O O . CYS A 1 113 ? 9.167 -6.590 -29.086 1.00 73.50 113 CYS A O 1
ATOM 893 N N . SER A 1 114 ? 11.321 -6.534 -28.472 1.00 79.56 114 SER A N 1
ATOM 894 C CA . SER A 1 114 ? 10.998 -6.986 -27.121 1.00 79.56 114 SER A CA 1
ATOM 895 C C . SER A 1 114 ? 10.309 -5.869 -26.332 1.00 79.56 114 SER A C 1
ATOM 897 O O . SER A 1 114 ? 10.581 -4.680 -26.503 1.00 79.56 114 SER A O 1
ATOM 899 N N . LYS A 1 115 ? 9.447 -6.256 -25.386 1.00 79.69 115 LYS A N 1
ATOM 900 C CA . LYS A 1 115 ? 8.792 -5.308 -24.473 1.00 79.69 115 LYS A CA 1
ATOM 901 C C . LYS A 1 115 ? 9.793 -4.439 -23.709 1.00 79.69 115 LYS A C 1
ATOM 903 O O . LYS A 1 115 ? 9.489 -3.290 -23.413 1.00 79.69 115 LYS A O 1
ATOM 908 N N . ILE A 1 116 ? 10.950 -5.000 -23.363 1.00 78.31 116 ILE A N 1
ATOM 909 C CA . ILE A 1 116 ? 11.992 -4.299 -22.609 1.00 78.31 116 ILE A CA 1
ATOM 910 C C . ILE A 1 116 ? 12.647 -3.233 -23.492 1.00 78.31 116 ILE A C 1
ATOM 912 O O . ILE A 1 116 ? 12.734 -2.085 -23.068 1.00 78.31 116 ILE A O 1
ATOM 916 N N . GLN A 1 117 ? 13.030 -3.583 -24.726 1.00 80.19 117 GLN A N 1
ATOM 917 C CA . GLN A 1 117 ? 13.606 -2.634 -25.688 1.00 80.19 117 GLN A CA 1
ATOM 918 C C . GLN A 1 117 ? 12.638 -1.491 -25.992 1.00 80.19 117 GLN A C 1
ATOM 920 O O . GLN A 1 117 ? 13.008 -0.327 -25.885 1.00 80.19 117 GLN A O 1
ATOM 925 N N . LEU A 1 118 ? 11.381 -1.822 -26.292 1.00 84.06 118 LEU A N 1
ATOM 926 C CA . LEU A 1 118 ? 10.368 -0.831 -26.640 1.00 84.06 118 LEU A CA 1
ATOM 927 C C . LEU A 1 118 ? 10.062 0.111 -25.474 1.00 84.06 118 LEU A C 1
ATOM 929 O O . LEU A 1 118 ? 9.916 1.315 -25.663 1.00 84.06 118 LEU A O 1
ATOM 933 N N . ARG A 1 119 ? 10.028 -0.433 -24.253 1.00 84.44 119 ARG A N 1
ATOM 934 C CA . ARG A 1 119 ? 9.853 0.363 -23.042 1.00 84.44 119 ARG A CA 1
ATOM 935 C C . ARG A 1 119 ? 11.019 1.313 -22.815 1.00 84.44 119 ARG A C 1
ATOM 937 O O . ARG A 1 119 ? 10.765 2.483 -22.568 1.00 84.44 119 ARG A O 1
ATOM 944 N N . ARG A 1 120 ? 12.262 0.831 -22.925 1.00 82.19 120 ARG A N 1
ATOM 945 C CA . ARG A 1 120 ? 13.459 1.671 -22.781 1.00 82.19 120 ARG A CA 1
ATOM 946 C C . ARG A 1 120 ? 13.474 2.784 -23.832 1.00 82.19 120 ARG A C 1
ATOM 948 O O . ARG A 1 120 ? 13.770 3.921 -23.497 1.00 82.19 120 ARG A O 1
ATOM 955 N N . TYR A 1 121 ? 13.093 2.473 -25.071 1.00 84.25 121 TYR A N 1
ATOM 956 C CA . TYR A 1 121 ? 12.979 3.474 -26.129 1.00 84.25 121 TYR A CA 1
ATOM 957 C C . TYR A 1 121 ? 11.921 4.536 -25.800 1.00 84.25 121 TYR A C 1
ATOM 959 O O . TYR A 1 121 ? 12.220 5.723 -25.826 1.00 84.25 121 TYR A O 1
ATOM 967 N N . CYS A 1 122 ? 10.709 4.126 -25.407 1.00 85.44 122 CYS A N 1
ATOM 968 C CA . CYS A 1 122 ? 9.650 5.062 -25.018 1.00 85.44 122 CYS A CA 1
ATOM 969 C C . CYS A 1 122 ? 10.039 5.905 -23.790 1.00 85.44 122 CYS A C 1
ATOM 971 O O . CYS A 1 122 ? 9.679 7.072 -23.717 1.00 85.44 122 CYS A O 1
ATOM 973 N N . GLU A 1 123 ? 10.751 5.331 -22.814 1.00 83.00 123 GLU A N 1
ATOM 974 C CA . GLU A 1 123 ? 11.261 6.067 -21.647 1.00 83.00 123 GLU A CA 1
ATOM 975 C C . GLU A 1 123 ? 12.267 7.145 -22.074 1.00 83.00 123 GLU A C 1
ATOM 977 O O . GLU A 1 123 ? 12.124 8.292 -21.658 1.00 83.00 123 GLU A O 1
ATOM 982 N N . ASN A 1 124 ? 13.217 6.807 -22.951 1.00 79.69 124 ASN A N 1
ATOM 983 C CA . ASN A 1 124 ? 14.204 7.754 -23.472 1.00 79.69 124 ASN A CA 1
ATOM 984 C C . ASN A 1 124 ? 13.557 8.858 -24.321 1.00 79.69 124 ASN A C 1
ATOM 986 O O . ASN A 1 124 ? 13.865 10.032 -24.132 1.00 79.69 124 ASN A O 1
ATOM 990 N N . TYR A 1 125 ? 12.632 8.497 -25.214 1.00 81.50 125 TYR A N 1
ATOM 991 C CA . TYR A 1 125 ? 11.894 9.454 -26.039 1.00 81.50 125 TYR A CA 1
ATOM 992 C C . TYR A 1 125 ? 11.101 10.438 -25.170 1.00 81.50 125 TYR A C 1
ATOM 994 O O . TYR A 1 125 ? 11.217 11.649 -25.339 1.00 81.50 125 TYR A O 1
ATOM 1002 N N . LEU A 1 126 ? 10.359 9.946 -24.168 1.00 78.50 126 LEU A N 1
ATOM 1003 C CA . LEU A 1 126 ? 9.618 10.824 -23.261 1.00 78.50 126 LEU A CA 1
ATOM 1004 C C . LEU A 1 126 ? 10.551 11.711 -22.427 1.00 78.50 126 LEU A C 1
ATOM 1006 O O . LEU A 1 126 ? 10.229 12.868 -22.198 1.00 78.50 126 LEU A O 1
ATOM 1010 N N . GLN A 1 127 ? 11.720 11.223 -22.006 1.00 73.31 127 GLN A N 1
ATOM 1011 C CA . GLN A 1 127 ? 12.700 12.052 -21.293 1.00 73.31 127 GLN A CA 1
ATOM 1012 C C . GLN A 1 127 ? 13.299 13.166 -22.165 1.00 73.31 127 GLN A C 1
ATOM 1014 O O . GLN A 1 127 ? 13.569 14.244 -21.645 1.00 73.31 127 GLN A O 1
ATOM 1019 N N . GLY A 1 128 ? 13.500 12.919 -23.464 1.00 62.59 128 GLY A N 1
ATOM 1020 C CA . GLY A 1 128 ? 14.053 13.900 -24.405 1.00 62.59 128 GLY A CA 1
ATOM 1021 C C . GLY A 1 128 ? 13.028 14.900 -24.952 1.00 62.59 128 GLY A C 1
ATOM 1022 O O . GLY A 1 128 ? 13.371 16.055 -25.177 1.00 62.59 128 GLY A O 1
ATOM 1023 N N . HIS A 1 129 ? 11.771 14.479 -25.127 1.00 63.69 129 HIS A N 1
ATOM 1024 C CA . HIS A 1 129 ? 10.705 15.291 -25.731 1.00 63.69 129 HIS A CA 1
ATOM 1025 C C . HIS A 1 129 ? 9.712 15.890 -24.716 1.00 63.69 129 HIS A C 1
ATOM 1027 O O . HIS A 1 129 ? 8.952 16.786 -25.075 1.00 63.69 129 HIS A O 1
ATOM 1033 N N . PHE A 1 130 ? 9.713 15.444 -23.451 1.00 51.03 130 PHE A N 1
ATOM 1034 C CA . PHE A 1 130 ? 8.876 15.986 -22.368 1.00 51.03 130 PHE A CA 1
ATOM 1035 C C . PHE A 1 130 ? 9.733 16.548 -21.222 1.00 51.03 130 PHE A C 1
ATOM 1037 O O . PHE A 1 130 ? 9.629 16.126 -20.070 1.00 51.03 130 PHE A O 1
ATOM 1044 N N . ILE A 1 131 ? 10.560 17.552 -21.515 1.00 42.28 131 ILE A N 1
ATOM 1045 C CA . ILE A 1 131 ? 10.984 18.533 -20.505 1.00 42.28 131 ILE A CA 1
ATOM 1046 C C . ILE A 1 131 ? 10.176 19.803 -20.764 1.00 42.28 131 ILE A C 1
ATOM 1048 O O . ILE A 1 131 ? 10.669 20.716 -21.409 1.00 42.28 131 ILE A O 1
ATOM 1052 N N . GLN A 1 132 ? 8.913 19.794 -20.323 1.00 37.41 132 GLN A N 1
ATOM 1053 C CA . GLN A 1 132 ? 8.058 20.934 -19.940 1.00 37.41 132 GLN A CA 1
ATOM 1054 C C . GLN A 1 132 ? 6.588 20.494 -20.026 1.00 37.41 132 GLN A C 1
ATOM 1056 O O . GLN A 1 132 ? 6.048 20.299 -21.110 1.00 37.41 132 GLN A O 1
ATOM 1061 N N . GLY A 1 133 ? 5.945 20.316 -18.873 1.00 32.59 133 GLY A N 1
ATOM 1062 C CA . GLY A 1 133 ? 4.520 19.994 -18.764 1.00 32.59 133 GLY A CA 1
ATOM 1063 C C . GLY A 1 133 ? 4.262 18.899 -17.732 1.00 32.59 133 GLY A C 1
ATOM 1064 O O . GLY A 1 133 ? 4.925 17.866 -17.740 1.00 32.59 133 GLY A O 1
ATOM 1065 N N . ASP A 1 134 ? 3.317 19.143 -16.832 1.00 37.84 134 ASP A N 1
ATOM 1066 C CA . ASP A 1 134 ? 3.040 18.469 -15.552 1.00 37.84 134 ASP A CA 1
ATOM 1067 C C . ASP A 1 134 ? 2.747 16.945 -15.563 1.00 37.84 134 ASP A C 1
ATOM 1069 O O . ASP A 1 134 ? 2.399 16.357 -14.535 1.00 37.84 134 ASP A O 1
ATOM 1073 N N . ASP A 1 135 ? 2.960 16.249 -16.678 1.00 42.19 135 ASP A N 1
ATOM 1074 C CA . ASP A 1 135 ? 2.536 14.860 -16.879 1.00 42.19 135 ASP A CA 1
ATOM 1075 C C . ASP A 1 135 ? 3.535 13.807 -16.368 1.00 42.19 135 ASP A C 1
ATOM 1077 O O . ASP A 1 135 ? 3.160 12.659 -16.116 1.00 42.19 135 ASP A O 1
ATOM 1081 N N . ALA A 1 136 ? 4.792 14.181 -16.093 1.00 40.25 136 ALA A N 1
ATOM 1082 C CA . ALA A 1 136 ? 5.790 13.271 -15.509 1.00 40.25 136 ALA A CA 1
ATOM 1083 C C . ALA A 1 136 ? 5.441 12.816 -14.070 1.00 40.25 136 ALA A C 1
ATOM 1085 O O . ALA A 1 136 ? 6.051 11.886 -13.534 1.00 40.25 136 ALA A O 1
ATOM 1086 N N . LYS A 1 137 ? 4.433 13.439 -13.440 1.00 40.78 137 LYS A N 1
ATOM 1087 C CA . LYS A 1 137 ? 3.883 13.056 -12.127 1.00 40.78 137 LYS A CA 1
ATOM 1088 C C . LYS A 1 137 ? 2.447 12.533 -12.191 1.00 40.78 137 LYS A C 1
ATOM 1090 O O . LYS A 1 137 ? 1.837 12.350 -11.132 1.00 40.78 137 LYS A O 1
ATOM 1095 N N . ALA A 1 138 ? 1.911 12.228 -13.374 1.00 43.28 138 ALA A N 1
ATOM 1096 C CA . ALA A 1 138 ? 0.621 11.562 -13.491 1.00 43.28 138 ALA A CA 1
ATOM 1097 C C . ALA A 1 138 ? 0.748 10.117 -12.980 1.00 43.28 138 ALA A C 1
ATOM 1099 O O . ALA A 1 138 ? 1.064 9.166 -13.699 1.00 43.28 138 ALA A O 1
ATOM 1100 N N . GLY A 1 139 ? 0.548 9.946 -11.671 1.00 44.81 139 GLY A N 1
ATOM 1101 C CA . GLY A 1 139 ? 0.365 8.639 -11.065 1.00 44.81 139 GLY A CA 1
ATOM 1102 C C . GLY A 1 139 ? -0.689 7.866 -11.853 1.00 44.81 139 GLY A C 1
ATOM 1103 O O . GLY A 1 139 ? -1.693 8.445 -12.239 1.00 44.81 139 GLY A O 1
ATOM 1104 N N . ASN A 1 140 ? -0.421 6.577 -12.091 1.00 40.72 140 ASN A N 1
ATOM 1105 C CA . ASN A 1 140 ? -1.292 5.600 -12.756 1.00 40.72 140 ASN A CA 1
ATOM 1106 C C . ASN A 1 140 ? -2.756 6.086 -12.912 1.00 40.72 140 ASN A C 1
ATOM 1108 O O . ASN A 1 140 ? -3.421 6.185 -11.883 1.00 40.72 140 ASN A O 1
ATOM 1112 N N . PRO A 1 141 ? -3.276 6.333 -14.130 1.00 45.34 141 PRO A N 1
ATOM 1113 C CA . PRO A 1 141 ? -4.634 6.857 -14.345 1.00 45.34 141 PRO A CA 1
ATOM 1114 C C . PRO A 1 141 ? -5.746 5.931 -13.814 1.00 45.34 141 PRO A C 1
ATOM 1116 O O . PRO A 1 141 ? -6.873 6.363 -13.615 1.00 45.34 141 PRO A O 1
ATOM 1119 N N . ASN A 1 142 ? -5.424 4.670 -13.488 1.00 46.78 142 ASN A N 1
ATOM 1120 C CA . ASN A 1 142 ? -6.313 3.744 -12.774 1.00 46.78 142 ASN A CA 1
ATOM 1121 C C . ASN A 1 142 ? -6.216 3.820 -11.239 1.00 46.78 142 ASN A C 1
ATOM 1123 O O . ASN A 1 142 ? -6.912 3.083 -10.532 1.00 46.78 142 ASN A O 1
ATOM 1127 N N . ARG A 1 143 ? -5.349 4.664 -10.670 1.00 51.38 143 ARG A N 1
ATOM 1128 C CA . ARG A 1 143 ? -5.413 4.975 -9.242 1.00 51.38 143 ARG A CA 1
ATOM 1129 C C . ARG A 1 143 ? -6.599 5.896 -9.052 1.00 51.38 143 ARG A C 1
ATOM 1131 O O . ARG A 1 143 ? -6.484 7.101 -9.242 1.00 51.38 143 ARG A O 1
ATOM 1138 N N . LYS A 1 144 ? -7.717 5.301 -8.627 1.00 58.50 144 LYS A N 1
ATOM 1139 C CA . LYS A 1 144 ? -8.849 6.043 -8.072 1.00 58.50 144 LYS A CA 1
ATOM 1140 C C . LYS A 1 144 ? -8.305 7.160 -7.172 1.00 58.50 144 LYS A C 1
ATOM 1142 O O . LYS A 1 144 ? -7.399 6.869 -6.371 1.00 58.50 144 LYS A O 1
ATOM 1147 N N . PRO A 1 145 ? -8.802 8.403 -7.310 1.00 72.50 145 PRO A N 1
ATOM 1148 C CA . PRO A 1 145 ? -8.393 9.481 -6.430 1.00 72.50 145 PRO A CA 1
ATOM 1149 C C . PRO A 1 145 ? -8.547 9.004 -4.985 1.00 72.50 145 PRO A C 1
ATOM 1151 O O . PRO A 1 145 ? -9.525 8.346 -4.629 1.00 72.50 145 PRO A O 1
ATOM 1154 N N . ARG A 1 146 ? -7.521 9.264 -4.173 1.00 80.00 146 ARG A N 1
ATOM 1155 C CA . ARG A 1 146 ? -7.528 8.976 -2.737 1.00 80.00 146 ARG A CA 1
ATOM 1156 C C . ARG A 1 146 ? -7.704 10.308 -2.017 1.00 80.00 146 ARG A C 1
ATOM 1158 O O . ARG A 1 146 ? -6.700 10.853 -1.563 1.00 80.00 146 ARG A O 1
ATOM 1165 N N . PRO A 1 147 ? -8.929 10.857 -1.947 1.00 85.31 147 PRO A N 1
ATOM 1166 C CA . PRO A 1 147 ? -9.170 12.160 -1.324 1.00 85.31 147 PRO A CA 1
ATOM 1167 C C . PRO A 1 147 ? -8.752 12.188 0.155 1.00 85.31 147 PRO A C 1
ATOM 1169 O O . PRO A 1 147 ? -8.420 13.237 0.687 1.00 85.31 147 PRO A O 1
ATOM 1172 N N . TRP A 1 148 ? -8.665 11.024 0.806 1.00 87.31 148 TRP A N 1
ATOM 1173 C CA . TRP A 1 148 ? -8.184 10.869 2.182 1.00 87.31 148 TRP A CA 1
ATOM 1174 C C . TRP A 1 148 ? -6.654 10.834 2.339 1.00 87.31 148 TRP A C 1
ATOM 1176 O O . TRP A 1 148 ? -6.161 10.675 3.454 1.00 87.31 148 TRP A O 1
ATOM 1186 N N . LYS A 1 149 ? -5.867 10.921 1.257 1.00 88.19 149 LYS A N 1
ATOM 1187 C CA . LYS A 1 149 ? -4.398 10.767 1.306 1.00 88.19 149 LYS A CA 1
ATOM 1188 C C . LYS A 1 149 ? -3.748 11.730 2.307 1.00 88.19 149 LYS A C 1
ATOM 1190 O O . LYS A 1 149 ? -2.853 11.329 3.066 1.00 88.19 149 LYS A O 1
ATOM 1195 N N . ASP A 1 150 ? -4.234 12.964 2.312 1.00 87.38 150 ASP A N 1
ATOM 1196 C CA . ASP A 1 150 ? -3.691 14.070 3.094 1.00 87.38 150 ASP A CA 1
ATOM 1197 C C . ASP A 1 150 ? -4.401 14.261 4.442 1.00 87.38 150 ASP A C 1
ATOM 1199 O O . ASP A 1 150 ? -4.141 15.241 5.130 1.00 87.38 150 ASP A O 1
ATOM 1203 N N . GLU A 1 151 ? -5.230 13.297 4.870 1.00 91.44 151 GLU A N 1
ATOM 1204 C CA . GLU A 1 151 ? -5.844 13.314 6.201 1.00 91.44 151 GLU A CA 1
ATOM 1205 C C . GLU A 1 151 ? -4.757 13.434 7.295 1.00 91.44 151 GLU A C 1
ATOM 1207 O O . GLU A 1 151 ? -3.875 12.562 7.387 1.00 91.44 151 GLU A O 1
ATOM 1212 N N . PRO A 1 152 ? -4.798 14.502 8.118 1.00 93.38 152 PRO A N 1
ATOM 1213 C CA . PRO A 1 152 ? -3.713 14.839 9.032 1.00 93.38 152 PRO A CA 1
ATOM 1214 C C . PRO A 1 152 ? -3.703 14.027 10.326 1.00 93.38 152 PRO A C 1
ATOM 1216 O O . PRO A 1 152 ? -2.718 14.119 11.042 1.00 93.38 152 PRO A O 1
ATOM 1219 N N . PHE A 1 153 ? -4.740 13.246 10.652 1.00 94.94 153 PHE A N 1
ATOM 1220 C CA . PHE A 1 153 ? -4.887 12.559 11.949 1.00 94.94 153 PHE A CA 1
ATOM 1221 C C . PHE A 1 153 ? -3.603 11.885 12.482 1.00 94.94 153 PHE A C 1
ATOM 1223 O O . PHE A 1 153 ? -3.192 12.148 13.608 1.00 94.94 153 PHE A O 1
ATOM 1230 N N . PHE A 1 154 ? -2.919 11.098 11.644 1.00 94.12 154 PHE A N 1
ATOM 1231 C CA . PHE A 1 154 ? -1.676 10.384 11.994 1.00 94.12 154 PHE A CA 1
ATOM 1232 C C . PHE A 1 154 ? -0.394 11.237 11.903 1.00 94.12 154 PHE A C 1
ATOM 1234 O O . PHE A 1 154 ? 0.705 10.713 12.050 1.00 94.12 154 PHE A O 1
ATOM 1241 N N . LYS A 1 155 ? -0.518 12.523 11.560 1.00 92.62 155 LYS A N 1
ATOM 1242 C CA . LYS A 1 155 ? 0.574 13.510 11.483 1.00 92.62 155 LYS A CA 1
ATOM 1243 C C . LYS A 1 155 ? 0.447 14.619 12.534 1.00 92.62 155 LYS A C 1
ATOM 1245 O O . LYS A 1 155 ? 1.336 15.458 12.610 1.00 92.62 155 LYS A O 1
ATOM 1250 N N . LYS A 1 156 ? -0.674 14.671 13.263 1.00 92.06 156 LYS A N 1
ATOM 1251 C CA . LYS A 1 156 ? -0.869 15.584 14.395 1.00 92.06 156 LYS A CA 1
ATOM 1252 C C . LYS A 1 156 ? 0.055 15.193 15.547 1.00 92.06 156 LYS A C 1
ATOM 1254 O O . LYS A 1 156 ? 0.664 14.122 15.506 1.00 92.06 156 LYS A O 1
ATOM 1259 N N . ASP A 1 157 ? 0.097 16.035 16.574 1.00 93.69 157 ASP A N 1
ATOM 1260 C CA . ASP A 1 157 ? 0.807 15.723 17.809 1.00 93.69 157 ASP A CA 1
ATOM 1261 C C . ASP A 1 157 ? 0.397 14.334 18.323 1.00 93.69 157 ASP A C 1
ATOM 1263 O O . ASP A 1 157 ? -0.791 13.977 18.284 1.00 93.69 157 ASP A O 1
ATOM 1267 N N . PRO A 1 158 ? 1.373 13.500 18.712 1.00 93.00 158 PRO A N 1
ATOM 1268 C CA . PRO A 1 158 ? 1.098 12.142 19.136 1.00 93.00 158 PRO A CA 1
ATOM 1269 C C . PRO A 1 158 ? 0.281 12.150 20.427 1.00 93.00 158 PRO A C 1
ATOM 1271 O O . PRO A 1 158 ? 0.608 12.857 21.378 1.00 93.00 158 PRO A O 1
ATOM 1274 N N . PHE A 1 159 ? -0.755 11.319 20.470 1.00 96.00 159 PHE A N 1
ATOM 1275 C CA . PHE A 1 159 ? -1.477 10.995 21.690 1.00 96.00 159 PHE A CA 1
ATOM 1276 C C . PHE A 1 159 ? -1.623 9.480 21.814 1.00 96.00 159 PHE A C 1
ATOM 1278 O O . PHE A 1 159 ? -1.793 8.753 20.827 1.00 96.00 159 PHE A O 1
ATOM 1285 N N . ASP A 1 160 ? -1.533 8.999 23.046 1.00 94.94 160 ASP A N 1
ATOM 1286 C CA . ASP A 1 160 ? -1.663 7.586 23.359 1.00 94.94 160 ASP A CA 1
ATOM 1287 C C . ASP A 1 160 ? -2.292 7.422 24.742 1.00 94.94 160 ASP A C 1
ATOM 1289 O O . ASP A 1 160 ? -1.638 7.565 25.770 1.00 94.94 160 ASP A O 1
ATOM 1293 N N . GLN A 1 161 ? -3.595 7.176 24.731 1.00 95.75 161 GLN A N 1
ATOM 1294 C CA . GLN A 1 161 ? -4.439 6.833 25.872 1.00 95.75 161 GLN A CA 1
ATOM 1295 C C . GLN A 1 161 ? -4.885 5.367 25.795 1.00 95.75 161 GLN A C 1
ATOM 1297 O O . GLN A 1 161 ? -5.785 4.957 26.520 1.00 95.75 161 GLN A O 1
ATOM 1302 N N . LEU A 1 162 ? -4.297 4.584 24.884 1.00 94.25 162 LEU A N 1
ATOM 1303 C CA . LEU A 1 162 ? -4.606 3.169 24.752 1.00 94.25 162 LEU A CA 1
ATOM 1304 C C . LEU A 1 162 ? -3.815 2.408 25.817 1.00 94.25 162 LEU A C 1
ATOM 1306 O O . LEU A 1 162 ? -2.647 2.066 25.599 1.00 94.25 162 LEU A O 1
ATOM 1310 N N . ASP A 1 163 ? -4.431 2.208 26.976 1.00 94.81 163 ASP A N 1
ATOM 1311 C CA . ASP A 1 163 ? -3.839 1.433 28.062 1.00 94.81 163 ASP A CA 1
ATOM 1312 C C . ASP A 1 163 ? -3.760 -0.067 27.727 1.00 94.81 163 ASP A C 1
ATOM 1314 O O . ASP A 1 163 ? -4.227 -0.531 26.685 1.00 94.81 163 ASP A O 1
ATOM 1318 N N . GLU A 1 164 ? -3.086 -0.822 28.591 1.00 95.25 164 GLU A N 1
ATOM 1319 C CA . GLU A 1 164 ? -2.843 -2.251 28.390 1.00 95.25 164 GLU A CA 1
ATOM 1320 C C . GLU A 1 164 ? -4.139 -3.072 28.444 1.00 95.25 164 GLU A C 1
ATOM 1322 O O . GLU A 1 164 ? -4.322 -3.991 27.649 1.00 95.25 164 GLU A O 1
ATOM 1327 N N . GLN A 1 165 ? -5.085 -2.685 29.304 1.00 96.00 165 GLN A N 1
ATOM 1328 C CA . GLN A 1 165 ? -6.364 -3.374 29.446 1.00 96.00 165 GLN A CA 1
ATOM 1329 C C . GLN A 1 165 ? -7.210 -3.253 28.171 1.00 96.00 165 GLN A C 1
ATOM 1331 O O . GLN A 1 165 ? -7.731 -4.256 27.670 1.00 96.00 165 GLN A O 1
ATOM 1336 N N . GLU A 1 166 ? -7.324 -2.046 27.620 1.00 96.06 166 GLU A N 1
ATOM 1337 C CA . GLU A 1 166 ? -8.034 -1.782 26.372 1.00 96.06 166 GLU A CA 1
ATOM 1338 C C . GLU A 1 166 ? -7.298 -2.366 25.166 1.00 96.06 166 GLU A C 1
ATOM 1340 O O . GLU A 1 166 ? -7.929 -2.923 24.263 1.00 96.06 166 GLU A O 1
ATOM 1345 N N . TYR A 1 167 ? -5.963 -2.317 25.162 1.00 97.31 167 TYR A N 1
ATOM 1346 C CA . TYR A 1 167 ? -5.151 -2.974 24.140 1.00 97.31 167 TYR A CA 1
ATOM 1347 C C . TYR A 1 167 ? -5.427 -4.484 24.091 1.00 97.31 167 TYR A C 1
ATOM 1349 O O . TYR A 1 167 ? -5.673 -5.031 23.014 1.00 97.31 167 TYR A O 1
ATOM 1357 N N . ASP A 1 168 ? -5.455 -5.152 25.243 1.00 97.38 168 ASP A N 1
ATOM 1358 C CA . ASP A 1 168 ? -5.697 -6.592 25.335 1.00 97.38 168 ASP A CA 1
ATOM 1359 C C . ASP A 1 168 ? -7.149 -6.968 25.027 1.00 97.38 168 ASP A C 1
ATOM 1361 O O . ASP A 1 168 ? -7.409 -8.011 24.415 1.00 97.38 168 ASP A O 1
ATOM 1365 N N . ARG A 1 169 ? -8.116 -6.130 25.420 1.00 97.88 169 ARG A N 1
ATOM 1366 C CA . ARG A 1 169 ? -9.527 -6.302 25.044 1.00 97.88 169 ARG A CA 1
ATOM 1367 C C . ARG A 1 169 ? -9.690 -6.245 23.527 1.00 97.88 169 ARG A C 1
ATOM 1369 O O . ARG A 1 169 ? -10.153 -7.221 22.935 1.00 97.88 169 ARG A O 1
ATOM 1376 N N . LEU A 1 170 ? -9.242 -5.158 22.896 1.00 97.75 170 LEU A N 1
ATOM 1377 C CA . LEU A 1 170 ? -9.312 -4.987 21.443 1.00 97.75 170 LEU A CA 1
ATOM 1378 C C . LEU A 1 170 ? -8.530 -6.085 20.714 1.00 97.75 170 LEU A C 1
ATOM 1380 O O . LEU A 1 170 ? -8.985 -6.599 19.695 1.00 97.75 170 LEU A O 1
ATOM 1384 N N . GLY A 1 171 ? -7.373 -6.488 21.246 1.00 96.88 171 GLY A N 1
ATOM 1385 C CA . GLY A 1 171 ? -6.562 -7.568 20.691 1.00 96.88 171 GLY A CA 1
ATOM 1386 C C . GLY A 1 171 ? -7.310 -8.902 20.642 1.00 96.88 171 GLY A C 1
ATOM 1387 O O . GLY A 1 171 ? -7.261 -9.591 19.618 1.00 96.88 171 GLY A O 1
ATOM 1388 N N . ARG A 1 172 ? -8.052 -9.245 21.704 1.00 97.31 172 ARG A N 1
ATOM 1389 C CA . ARG A 1 172 ? -8.912 -10.440 21.739 1.00 97.31 172 ARG A CA 1
ATOM 1390 C C . ARG A 1 172 ? -10.045 -10.353 20.722 1.00 97.31 172 ARG A C 1
ATOM 1392 O O . ARG A 1 172 ? -10.189 -11.271 19.918 1.00 97.31 172 ARG A O 1
ATOM 1399 N N . GLU A 1 173 ? -10.762 -9.233 20.674 1.00 97.38 173 GLU A N 1
ATOM 1400 C CA . GLU A 1 173 ? -11.853 -9.029 19.709 1.00 97.38 173 GLU A CA 1
ATOM 1401 C C . GLU A 1 173 ? -11.353 -9.138 18.252 1.00 97.38 173 GLU A C 1
ATOM 1403 O O . GLU A 1 173 ? -11.971 -9.791 17.410 1.00 97.38 173 GLU A O 1
ATOM 1408 N N . ILE A 1 174 ? -10.174 -8.582 17.944 1.00 96.19 174 ILE A N 1
ATOM 1409 C CA . ILE A 1 174 ? -9.535 -8.686 16.620 1.00 96.19 174 ILE A CA 1
ATOM 1410 C C . ILE A 1 174 ? -9.120 -10.129 16.291 1.00 96.19 174 ILE A C 1
ATOM 1412 O O . ILE A 1 174 ? -9.197 -10.549 15.125 1.00 96.19 174 ILE A O 1
ATOM 1416 N N . ALA A 1 175 ? -8.637 -10.883 17.280 1.00 93.06 175 ALA A N 1
ATOM 1417 C CA . ALA A 1 175 ? -8.263 -12.282 17.105 1.00 93.06 175 ALA A CA 1
ATOM 1418 C C . ALA A 1 175 ? -9.495 -13.155 16.810 1.00 93.06 175 ALA A C 1
ATOM 1420 O O . ALA A 1 175 ? -9.451 -13.984 15.896 1.00 93.06 175 ALA A O 1
ATOM 1421 N N . GLU A 1 176 ? -10.608 -12.904 17.502 1.00 95.19 176 GLU A N 1
ATOM 1422 C CA . GLU A 1 176 ? -11.887 -13.607 17.335 1.00 95.19 176 GLU A CA 1
ATOM 1423 C C . GLU A 1 176 ? -12.504 -13.429 15.942 1.00 95.19 176 GLU A C 1
ATOM 1425 O O . GLU A 1 176 ? -13.154 -14.346 15.439 1.00 95.19 176 GLU A O 1
ATOM 1430 N N . LEU A 1 177 ? -12.223 -12.316 15.247 1.00 90.38 177 LEU A N 1
ATOM 1431 C CA . LEU A 1 177 ? -12.649 -12.130 13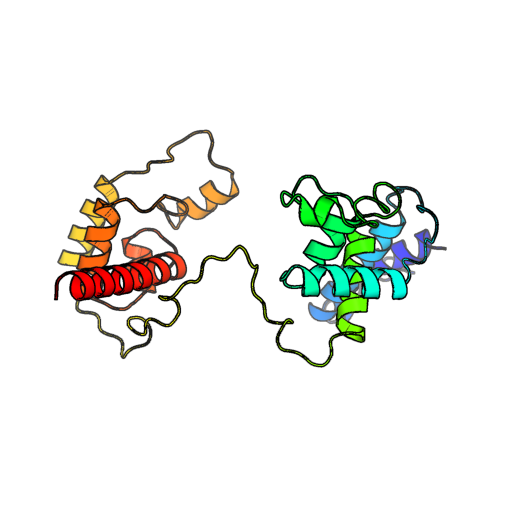.850 1.00 90.38 177 LEU A CA 1
ATOM 1432 C C . LEU A 1 177 ? -12.130 -13.228 12.905 1.00 90.38 177 LEU A C 1
ATOM 1434 O O . LEU A 1 177 ? -12.652 -13.387 11.797 1.00 90.38 177 LEU A O 1
ATOM 1438 N N . GLY A 1 178 ? -11.062 -13.933 13.294 1.00 86.50 178 GLY A N 1
ATOM 1439 C CA . GLY A 1 178 ? -10.444 -14.988 12.501 1.00 86.50 178 GLY A CA 1
ATOM 1440 C C . GLY A 1 178 ? -9.832 -14.489 11.187 1.00 86.50 178 GLY A C 1
ATOM 1441 O O . GLY A 1 178 ? -9.839 -13.296 10.861 1.00 86.50 178 GLY A O 1
ATOM 1442 N N . LEU A 1 179 ? -9.262 -15.417 10.416 1.00 84.44 179 LEU A N 1
ATOM 1443 C CA . LEU A 1 179 ? -8.688 -15.142 9.096 1.00 84.44 179 LEU A CA 1
ATOM 1444 C C . LEU A 1 179 ? -9.630 -15.665 8.009 1.00 84.44 179 LEU A C 1
ATOM 1446 O O . LEU A 1 179 ? -9.936 -16.855 7.976 1.00 84.44 179 LEU A O 1
ATOM 1450 N N . LYS A 1 180 ? -10.038 -14.801 7.072 1.00 73.06 180 LYS A N 1
ATOM 1451 C CA . LYS A 1 180 ? -10.870 -15.192 5.924 1.00 73.06 180 LYS A CA 1
ATOM 1452 C C . LYS A 1 180 ? -10.072 -15.970 4.885 1.00 73.06 180 LYS A C 1
ATOM 1454 O O . LYS A 1 180 ? -10.630 -16.822 4.201 1.00 73.06 180 LYS A O 1
ATOM 1459 N N . ARG A 1 181 ? -8.771 -15.693 4.741 1.00 65.88 181 ARG A N 1
ATOM 1460 C CA . ARG A 1 181 ? -7.864 -16.529 3.937 1.00 65.88 181 ARG A CA 1
ATOM 1461 C C . ARG A 1 181 ? -7.077 -17.451 4.862 1.00 65.88 181 ARG A C 1
ATOM 1463 O O . ARG A 1 181 ? -5.952 -17.120 5.235 1.00 65.88 181 ARG A O 1
ATOM 1470 N N . SER A 1 182 ? -7.647 -18.591 5.234 1.00 56.25 182 SER A N 1
ATOM 1471 C CA . SER A 1 182 ? -6.955 -19.644 5.986 1.00 56.25 182 SER A CA 1
ATOM 1472 C C . SER A 1 182 ? -6.430 -20.745 5.048 1.00 56.25 182 SER A C 1
ATOM 1474 O O . SER A 1 182 ? -7.110 -21.139 4.109 1.00 56.25 182 SER A O 1
ATOM 1476 N N . GLY A 1 183 ? -5.201 -21.219 5.296 1.00 59.88 183 GLY A N 1
ATOM 1477 C CA . GLY A 1 183 ? -4.705 -22.558 4.925 1.00 59.88 183 GLY A CA 1
ATOM 1478 C C . GLY A 1 183 ? -4.538 -22.960 3.443 1.00 59.88 183 GLY A C 1
ATOM 1479 O O . GLY A 1 183 ? -5.355 -22.695 2.572 1.00 59.88 183 GLY A O 1
ATOM 1480 N N . THR A 1 184 ? -3.470 -23.718 3.168 1.00 53.97 184 THR A N 1
ATOM 1481 C CA . THR A 1 184 ? -3.110 -24.484 1.941 1.00 53.97 184 THR A CA 1
ATOM 1482 C C . THR A 1 184 ? -2.853 -23.760 0.610 1.00 53.97 184 THR A C 1
ATOM 1484 O O . THR A 1 184 ? -2.048 -24.260 -0.170 1.00 53.97 184 THR A O 1
ATOM 1487 N N . LYS A 1 185 ? -3.434 -22.584 0.332 1.00 59.09 185 LYS A N 1
ATOM 1488 C CA . LYS A 1 185 ? -3.235 -21.867 -0.959 1.00 59.09 185 LYS A CA 1
ATOM 1489 C C . LYS A 1 185 ? -2.604 -20.476 -0.841 1.00 59.09 185 LYS A C 1
ATOM 1491 O O . LYS A 1 185 ? -2.671 -19.678 -1.776 1.00 59.09 185 LYS A O 1
ATOM 1496 N N . LEU A 1 186 ? -2.002 -20.151 0.302 1.00 68.50 186 LEU A N 1
ATOM 1497 C CA . LEU A 1 186 ? -1.294 -18.882 0.473 1.00 68.50 186 LEU A CA 1
ATOM 1498 C C . LEU A 1 186 ? 0.058 -18.937 -0.255 1.00 68.50 186 LEU A C 1
ATOM 1500 O O . LEU A 1 186 ? 0.855 -19.833 0.021 1.00 68.50 186 LEU A O 1
ATOM 1504 N N . PRO A 1 187 ? 0.363 -17.974 -1.144 1.00 78.44 187 PRO A N 1
ATOM 1505 C CA . PRO A 1 187 ? 1.711 -17.818 -1.670 1.00 78.44 187 PRO A CA 1
ATOM 1506 C C . PRO A 1 187 ? 2.735 -17.719 -0.533 1.00 78.44 187 PRO A C 1
ATOM 1508 O O . PRO A 1 187 ? 2.495 -17.022 0.455 1.00 78.44 187 PRO A O 1
ATOM 1511 N N . ALA A 1 188 ? 3.902 -18.349 -0.698 1.00 76.44 188 ALA A N 1
ATOM 1512 C CA . ALA A 1 188 ? 4.938 -18.420 0.339 1.00 76.44 188 ALA A CA 1
ATOM 1513 C C . ALA A 1 188 ? 5.354 -17.042 0.890 1.00 76.44 188 ALA A C 1
ATOM 1515 O O . ALA A 1 188 ? 5.645 -16.902 2.076 1.00 76.44 188 ALA A O 1
ATOM 1516 N N . PHE A 1 189 ? 5.329 -15.996 0.055 1.00 76.38 189 PHE A N 1
ATOM 1517 C CA . PHE A 1 189 ? 5.629 -14.636 0.508 1.00 76.38 189 PHE A CA 1
ATOM 1518 C C . PHE A 1 189 ? 4.581 -14.088 1.494 1.00 76.38 189 PHE A C 1
ATOM 1520 O O . PHE A 1 189 ? 4.940 -13.342 2.400 1.00 76.38 189 PHE A O 1
ATOM 1527 N N . ILE A 1 190 ? 3.299 -14.449 1.346 1.00 75.31 190 ILE A N 1
ATOM 1528 C CA . ILE A 1 190 ? 2.237 -14.039 2.277 1.00 75.31 190 ILE A CA 1
ATOM 1529 C C . ILE A 1 190 ? 2.366 -14.825 3.578 1.00 75.31 190 ILE A C 1
ATOM 1531 O O . ILE A 1 190 ? 2.253 -14.224 4.643 1.00 75.31 190 ILE A O 1
ATOM 1535 N N . ALA A 1 191 ? 2.655 -16.128 3.495 1.00 82.31 191 ALA A N 1
ATOM 1536 C CA . ALA A 1 191 ? 2.878 -16.970 4.670 1.00 82.31 191 ALA A CA 1
ATOM 1537 C C . ALA A 1 191 ? 3.990 -16.399 5.569 1.00 82.31 191 ALA A C 1
ATOM 1539 O O . ALA A 1 191 ? 3.727 -16.104 6.730 1.00 82.31 191 ALA A O 1
ATOM 1540 N N . ARG A 1 192 ? 5.164 -16.085 4.997 1.00 85.38 192 ARG A N 1
ATOM 1541 C CA . ARG A 1 192 ? 6.285 -15.461 5.732 1.00 85.38 192 ARG A CA 1
ATOM 1542 C C . ARG A 1 192 ? 5.922 -14.130 6.386 1.00 85.38 192 ARG A C 1
ATOM 1544 O O . ARG A 1 192 ? 6.380 -13.806 7.471 1.00 85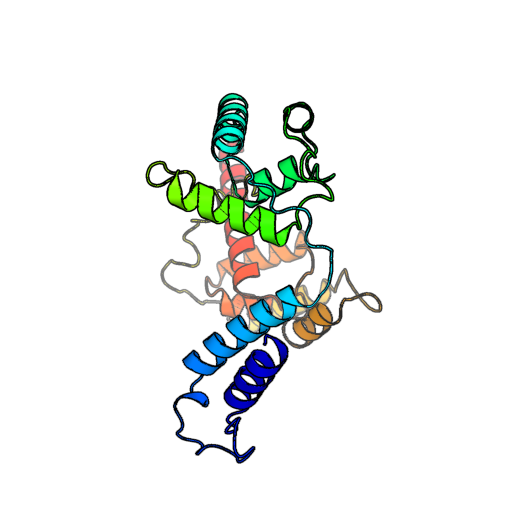.38 192 ARG A O 1
ATOM 1551 N N . ILE A 1 193 ? 5.105 -13.308 5.726 1.00 82.00 193 ILE A N 1
ATOM 1552 C CA . ILE A 1 193 ? 4.683 -12.029 6.312 1.00 82.00 193 ILE A CA 1
ATOM 1553 C C . ILE A 1 193 ? 3.714 -12.258 7.478 1.00 82.00 193 ILE A C 1
ATOM 1555 O O . ILE A 1 193 ? 3.738 -11.480 8.430 1.00 82.00 193 ILE A O 1
ATOM 1559 N N . ARG A 1 194 ? 2.887 -13.306 7.425 1.00 88.25 194 ARG A N 1
ATOM 1560 C CA . ARG A 1 194 ? 1.907 -13.622 8.471 1.00 88.25 194 ARG A CA 1
ATOM 1561 C C . ARG A 1 194 ? 2.499 -14.206 9.743 1.00 88.25 194 ARG A C 1
ATOM 1563 O O . ARG A 1 194 ? 1.847 -14.104 10.771 1.00 88.25 194 ARG A O 1
ATOM 1570 N N . GLU A 1 195 ? 3.733 -14.701 9.702 1.00 88.81 195 GLU A N 1
ATOM 1571 C CA . GLU A 1 195 ? 4.488 -15.060 10.912 1.00 88.81 195 GLU A CA 1
ATOM 1572 C C . GLU A 1 195 ? 4.629 -13.863 11.866 1.00 88.81 195 GLU A C 1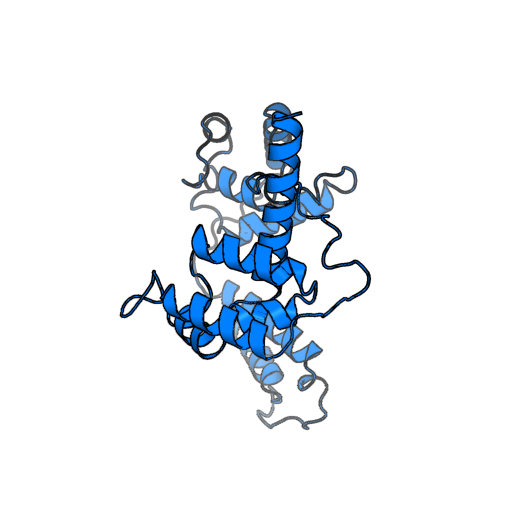
ATOM 1574 O O . GLU A 1 195 ? 4.546 -14.020 13.077 1.00 88.81 195 GLU A O 1
ATOM 1579 N N . ARG A 1 196 ? 4.786 -12.650 11.317 1.00 90.38 196 ARG A N 1
ATOM 1580 C CA . ARG A 1 196 ? 4.915 -11.403 12.093 1.00 90.38 196 ARG A CA 1
ATOM 1581 C C . ARG A 1 196 ? 3.666 -10.525 12.099 1.00 90.38 196 ARG A C 1
ATOM 1583 O O . ARG A 1 196 ? 3.473 -9.734 13.011 1.00 90.38 196 ARG A O 1
ATOM 1590 N N . LEU A 1 197 ? 2.853 -10.596 11.048 1.00 91.44 197 LEU A N 1
ATOM 1591 C CA . LEU A 1 197 ? 1.663 -9.766 10.850 1.00 91.44 197 LEU A CA 1
ATOM 1592 C C . LEU A 1 197 ? 0.491 -10.679 10.471 1.00 91.44 197 LEU A C 1
ATOM 1594 O O . LEU A 1 197 ? 0.189 -10.807 9.275 1.00 91.44 197 LEU A O 1
ATOM 1598 N N . PRO A 1 198 ? -0.153 -11.334 11.456 1.00 90.81 198 PRO A N 1
ATOM 1599 C CA . PRO A 1 198 ? -1.106 -12.420 11.218 1.00 90.81 198 PRO A CA 1
ATOM 1600 C C . PRO A 1 198 ? -2.238 -12.071 10.243 1.00 90.81 198 PRO A C 1
ATOM 1602 O O . PRO A 1 198 ? -2.646 -12.905 9.433 1.00 90.81 198 PRO A O 1
ATOM 1605 N N . ARG A 1 199 ? -2.694 -10.811 10.248 1.00 89.12 199 ARG A N 1
ATOM 1606 C CA . ARG A 1 199 ? -3.802 -10.313 9.414 1.00 89.12 199 ARG A CA 1
ATOM 1607 C C . ARG A 1 199 ? -3.329 -9.595 8.144 1.00 89.12 199 ARG A C 1
ATOM 1609 O O . ARG A 1 199 ? -4.103 -8.933 7.451 1.00 89.12 199 ARG A O 1
ATOM 1616 N N . SER A 1 200 ? -2.054 -9.718 7.776 1.00 85.12 200 SER A N 1
ATOM 1617 C CA . SER A 1 200 ? -1.541 -9.136 6.534 1.00 85.12 200 SER A CA 1
ATOM 1618 C C . SER A 1 200 ? -2.237 -9.726 5.298 1.00 85.12 200 SER A C 1
ATOM 1620 O O . SER A 1 200 ? -2.484 -10.934 5.204 1.00 85.12 200 SER A O 1
ATOM 1622 N N . TYR A 1 201 ? -2.548 -8.860 4.328 1.00 77.56 201 TYR A N 1
ATOM 1623 C CA . TYR A 1 201 ? -3.310 -9.174 3.107 1.00 77.56 201 TYR A CA 1
ATOM 1624 C C . TYR A 1 201 ? -4.737 -9.708 3.327 1.00 77.56 201 TYR A C 1
ATOM 1626 O O . TYR A 1 201 ? -5.355 -10.182 2.368 1.00 77.56 201 TYR A O 1
ATOM 1634 N N . GLU A 1 202 ? -5.281 -9.625 4.544 1.00 82.00 202 GLU A N 1
ATOM 1635 C CA . GLU A 1 202 ? -6.705 -9.859 4.782 1.00 82.00 202 GLU A CA 1
ATOM 1636 C C . GLU A 1 202 ? -7.534 -8.651 4.320 1.00 82.00 202 GLU A C 1
ATOM 1638 O O . GLU A 1 202 ? -7.120 -7.504 4.529 1.00 82.00 202 GLU A O 1
ATOM 1643 N N . PRO A 1 203 ? -8.707 -8.857 3.701 1.00 80.50 203 PRO A N 1
ATOM 1644 C CA . PRO A 1 203 ? -9.631 -7.761 3.437 1.00 80.50 203 PRO A CA 1
ATOM 1645 C C . PRO A 1 203 ? -10.178 -7.197 4.757 1.00 80.50 203 PRO A C 1
ATOM 1647 O O . PRO A 1 203 ? -10.532 -7.960 5.648 1.00 80.50 203 PRO A O 1
ATOM 1650 N N . TRP A 1 204 ? -10.281 -5.871 4.865 1.00 84.44 204 TRP A N 1
ATOM 1651 C CA . TRP A 1 204 ? -10.900 -5.207 6.018 1.00 84.44 204 TRP A CA 1
ATOM 1652 C C . TRP A 1 204 ? -12.400 -5.512 6.081 1.00 84.44 204 TRP A C 1
ATOM 1654 O O . TRP A 1 204 ? -13.143 -5.160 5.150 1.00 84.44 204 TRP A O 1
ATOM 1664 N N . SER A 1 205 ? -12.840 -6.166 7.157 1.00 84.38 205 SER A N 1
ATOM 1665 C CA . SER A 1 205 ? -14.262 -6.424 7.417 1.00 84.38 205 SER A CA 1
ATOM 1666 C C . SER A 1 205 ? -14.962 -5.185 7.993 1.00 84.38 205 SER A C 1
ATOM 1668 O O . SER A 1 205 ? -14.331 -4.150 8.213 1.00 84.38 205 SER A O 1
ATOM 1670 N N . ARG A 1 206 ? -16.287 -5.240 8.170 1.00 82.75 206 ARG A N 1
ATOM 1671 C CA . ARG A 1 206 ? -17.028 -4.130 8.790 1.00 82.75 206 ARG A CA 1
ATOM 1672 C C . ARG A 1 206 ? -16.694 -4.037 10.279 1.00 82.75 206 ARG A C 1
ATOM 1674 O O . ARG A 1 206 ? -16.478 -2.943 10.782 1.00 82.75 206 ARG A O 1
ATOM 1681 N N . GLU A 1 207 ? -16.609 -5.187 10.926 1.00 87.75 207 GLU A N 1
ATOM 1682 C CA . GLU A 1 207 ? -16.299 -5.376 12.341 1.00 87.75 207 GLU A CA 1
ATOM 1683 C C . GLU A 1 207 ? -14.869 -4.902 12.634 1.00 87.75 207 GLU A C 1
ATOM 1685 O O . GLU A 1 207 ? -14.660 -4.061 13.498 1.00 87.75 207 GLU A O 1
ATOM 1690 N N . GLU A 1 208 ? -13.892 -5.310 11.815 1.00 91.38 208 GLU A N 1
ATOM 1691 C CA . GLU A 1 208 ? -12.495 -4.871 11.956 1.00 91.38 208 GLU A CA 1
ATOM 1692 C C . GLU A 1 208 ? -12.341 -3.349 11.796 1.00 91.38 208 GLU A C 1
ATOM 1694 O O . GLU A 1 208 ? -11.512 -2.727 12.455 1.00 91.38 208 GLU A O 1
ATOM 1699 N N . ARG A 1 209 ? -13.148 -2.722 10.929 1.00 90.81 209 ARG A N 1
ATOM 1700 C CA . ARG A 1 209 ? -13.165 -1.259 10.777 1.00 90.81 209 ARG A CA 1
ATOM 1701 C C . ARG A 1 209 ? -13.766 -0.554 11.985 1.00 90.81 209 ARG A C 1
ATOM 1703 O O . ARG A 1 209 ? -13.302 0.534 12.307 1.00 90.81 209 ARG A O 1
ATOM 1710 N N . ALA A 1 210 ? -14.788 -1.138 12.610 1.00 90.81 210 ALA A N 1
ATOM 1711 C CA . ALA A 1 210 ? -15.382 -0.588 13.824 1.00 90.81 210 ALA A CA 1
ATOM 1712 C C . ALA A 1 210 ? -14.350 -0.580 14.959 1.00 90.81 210 ALA A C 1
ATOM 1714 O O . ALA A 1 210 ? -14.099 0.477 15.529 1.00 90.81 210 ALA A O 1
ATOM 1715 N N . LEU A 1 211 ? -13.649 -1.702 15.154 1.00 95.44 211 LEU A N 1
ATOM 1716 C CA . LEU A 1 211 ? -12.546 -1.806 16.115 1.00 95.44 211 LEU A CA 1
ATOM 1717 C C . LEU A 1 211 ? -11.419 -0.815 15.804 1.00 95.44 211 LEU A C 1
ATOM 1719 O O . LEU A 1 211 ? -10.829 -0.239 16.711 1.00 95.44 211 LEU A O 1
ATOM 1723 N N . LEU A 1 212 ? -11.105 -0.581 14.523 1.00 96.56 212 LEU A N 1
ATOM 1724 C CA . LEU A 1 212 ? -10.094 0.413 14.150 1.00 96.56 212 LEU A CA 1
ATOM 1725 C C . LEU A 1 212 ? -10.540 1.838 14.489 1.00 96.56 212 LEU A C 1
ATOM 1727 O O . LEU A 1 212 ? -9.731 2.619 14.982 1.00 96.56 212 LEU A O 1
ATOM 1731 N N . MET A 1 213 ? -11.802 2.185 14.231 1.00 93.81 213 MET A N 1
ATOM 1732 C CA . MET A 1 213 ? -12.338 3.493 14.617 1.00 93.81 213 MET A CA 1
ATOM 1733 C C . MET A 1 213 ? -12.283 3.694 16.130 1.00 93.81 213 MET A C 1
ATOM 1735 O O . MET A 1 213 ? -11.864 4.757 16.573 1.00 93.81 213 MET A O 1
ATOM 1739 N N . GLU A 1 214 ? -12.653 2.670 16.894 1.00 95.31 214 GLU A N 1
ATOM 1740 C CA . GLU A 1 214 ? -12.588 2.671 18.353 1.00 95.31 214 GLU A CA 1
ATOM 1741 C C . GLU A 1 214 ? -11.149 2.825 18.857 1.00 95.31 214 GLU A C 1
ATOM 1743 O O . GLU A 1 214 ? -10.855 3.748 19.609 1.00 95.31 214 GLU A O 1
ATOM 1748 N N . ALA A 1 215 ? -10.207 2.019 18.360 1.00 97.62 215 ALA A N 1
ATOM 1749 C CA . ALA A 1 215 ? -8.795 2.120 18.730 1.00 97.62 215 ALA A CA 1
ATOM 1750 C C . ALA A 1 215 ? -8.197 3.507 18.414 1.00 97.62 215 ALA A C 1
ATOM 1752 O O . ALA A 1 215 ? -7.370 4.029 19.163 1.00 97.62 215 ALA A O 1
ATOM 1753 N N . MET A 1 216 ? -8.632 4.131 17.314 1.00 96.75 216 MET A N 1
ATOM 1754 C CA . MET A 1 216 ? -8.218 5.483 16.931 1.00 96.75 216 MET A CA 1
ATOM 1755 C C . MET A 1 216 ? -8.761 6.577 17.862 1.00 96.75 216 MET A C 1
ATOM 1757 O O . MET A 1 216 ? -8.219 7.680 17.861 1.00 96.75 216 MET A O 1
ATOM 1761 N N . CYS A 1 217 ? -9.786 6.311 18.675 1.00 96.31 217 CYS A N 1
ATOM 1762 C CA . CYS A 1 217 ? -10.195 7.239 19.732 1.00 96.31 217 CYS A CA 1
ATOM 1763 C C . CYS A 1 217 ? -9.146 7.329 20.849 1.00 96.31 217 CYS A C 1
ATOM 1765 O O . CYS A 1 217 ? -9.022 8.379 21.471 1.00 96.31 217 CYS A O 1
ATOM 1767 N N . TYR A 1 218 ? -8.362 6.267 21.057 1.00 97.38 218 TYR A N 1
ATOM 1768 C CA . TYR A 1 218 ? -7.370 6.187 22.129 1.00 97.38 218 TYR A CA 1
ATOM 1769 C C . TYR A 1 218 ? -5.956 6.547 21.676 1.00 97.38 218 TYR A C 1
ATOM 1771 O O . TYR A 1 218 ? -5.164 7.039 22.473 1.00 97.38 218 TYR A O 1
ATOM 1779 N N . THR A 1 219 ? -5.599 6.338 20.407 1.00 97.50 219 THR A N 1
ATOM 1780 C CA . THR A 1 219 ? -4.260 6.698 19.921 1.00 97.50 219 THR A CA 1
ATOM 1781 C C . THR A 1 219 ? -4.224 7.056 18.437 1.00 97.50 219 THR A C 1
ATOM 1783 O O . THR A 1 219 ? -4.948 6.492 17.616 1.00 97.50 219 THR A O 1
ATOM 1786 N N . ASN A 1 220 ? -3.306 7.950 18.060 1.00 97.31 220 ASN A N 1
ATOM 1787 C CA . ASN A 1 220 ? -2.908 8.171 16.666 1.00 97.31 220 ASN A CA 1
ATOM 1788 C C . ASN A 1 220 ? -1.563 7.514 16.303 1.00 97.31 220 ASN A C 1
ATOM 1790 O O . ASN A 1 220 ? -1.013 7.784 15.232 1.00 97.31 220 ASN A O 1
ATOM 1794 N N . ASN A 1 221 ? -1.028 6.627 17.145 1.00 97.25 221 ASN A N 1
ATOM 1795 C CA . ASN A 1 221 ? 0.218 5.923 16.871 1.00 97.25 221 ASN A CA 1
ATOM 1796 C C . ASN A 1 221 ? -0.005 4.756 15.890 1.00 97.25 221 ASN A C 1
ATOM 1798 O O . ASN A 1 221 ? -0.424 3.657 16.261 1.00 97.25 221 ASN A O 1
ATOM 1802 N N . GLY A 1 222 ? 0.328 4.980 14.617 1.00 96.50 222 GLY A N 1
ATOM 1803 C CA . GLY A 1 222 ? 0.152 3.987 13.554 1.00 96.50 222 GLY A CA 1
ATOM 1804 C C . GLY A 1 222 ? 0.945 2.686 13.741 1.00 96.50 222 GLY A C 1
ATOM 1805 O O . GLY A 1 222 ? 0.497 1.642 13.269 1.00 96.50 222 GLY A O 1
ATOM 1806 N N . GLU A 1 223 ? 2.091 2.717 14.427 1.00 96.44 223 GLU A N 1
ATOM 1807 C CA . GLU A 1 223 ? 2.883 1.512 14.721 1.00 96.44 223 GLU A CA 1
ATOM 1808 C C . GLU A 1 223 ? 2.229 0.671 15.821 1.00 96.44 223 GLU A C 1
ATOM 1810 O O . GLU A 1 223 ? 2.105 -0.546 15.670 1.00 96.44 223 GLU A O 1
ATOM 1815 N N . LYS A 1 224 ? 1.743 1.315 16.892 1.00 96.94 224 LYS A N 1
ATOM 1816 C CA . LYS A 1 224 ? 1.010 0.642 17.977 1.00 96.94 224 LYS A CA 1
ATOM 1817 C C . LYS A 1 224 ? -0.270 -0.009 17.450 1.00 96.94 224 LYS A C 1
ATOM 1819 O O . LYS A 1 224 ? -0.495 -1.195 17.679 1.00 96.94 224 LYS A O 1
ATOM 1824 N N . LEU A 1 225 ? -1.035 0.723 16.637 1.00 97.69 225 LEU A N 1
ATOM 1825 C CA . LEU A 1 225 ? -2.214 0.184 15.953 1.00 97.69 225 LEU A CA 1
ATOM 1826 C C . LEU A 1 225 ? -1.843 -0.925 14.951 1.00 97.69 225 LEU A C 1
ATOM 1828 O O . LEU A 1 225 ? -2.550 -1.918 14.833 1.00 97.69 225 LEU A O 1
ATOM 1832 N N . GLY A 1 226 ? -0.718 -0.806 14.242 1.00 97.06 226 GLY A N 1
ATOM 1833 C CA . GLY A 1 226 ? -0.210 -1.864 13.363 1.00 97.06 226 GLY A CA 1
ATOM 1834 C C . GLY A 1 226 ? -0.029 -3.197 14.092 1.00 97.06 226 GLY A C 1
ATOM 1835 O O . GLY A 1 226 ? -0.520 -4.233 13.634 1.00 97.06 226 GLY A O 1
ATOM 1836 N N . ARG A 1 227 ? 0.627 -3.154 15.257 1.00 96.50 227 ARG A N 1
ATOM 1837 C CA . ARG A 1 227 ? 0.844 -4.329 16.111 1.00 96.50 227 ARG A CA 1
ATOM 1838 C C . ARG A 1 227 ? -0.473 -4.903 16.626 1.00 96.50 227 ARG A C 1
ATOM 1840 O O . ARG A 1 227 ? -0.696 -6.094 16.429 1.00 96.50 227 ARG A O 1
ATOM 1847 N N . LEU A 1 228 ? -1.354 -4.057 17.166 1.00 97.31 228 LEU A N 1
ATOM 1848 C CA . LEU A 1 228 ? -2.670 -4.459 17.674 1.00 97.31 228 LEU A CA 1
ATOM 1849 C C . LEU A 1 228 ? -3.495 -5.207 16.614 1.00 97.31 228 LEU A C 1
ATOM 1851 O O . LEU A 1 228 ? -4.053 -6.267 16.875 1.00 97.31 228 LEU A O 1
ATOM 1855 N N . PHE A 1 229 ? -3.515 -4.693 15.383 1.00 97.00 229 PHE A N 1
ATOM 1856 C CA . PHE A 1 229 ? -4.282 -5.284 14.284 1.00 97.00 229 PHE A CA 1
ATOM 1857 C C . PHE A 1 229 ? -3.546 -6.412 13.550 1.00 97.00 229 PHE A C 1
ATOM 1859 O O . PHE A 1 229 ? -4.086 -6.974 12.596 1.00 97.00 229 PHE A O 1
ATOM 1866 N N . GLY A 1 230 ? -2.299 -6.731 13.911 1.00 95.44 230 GLY A N 1
ATOM 1867 C CA . GLY A 1 230 ? -1.487 -7.707 13.180 1.00 95.44 230 GLY A CA 1
ATOM 1868 C C . GLY A 1 230 ? -1.298 -7.340 11.701 1.00 95.44 230 GLY A C 1
ATOM 1869 O O . GLY A 1 230 ? -1.278 -8.219 10.833 1.00 95.44 230 GLY A O 1
ATOM 1870 N N . ARG A 1 231 ? -1.205 -6.040 11.389 1.00 94.75 231 ARG A N 1
ATOM 1871 C CA . ARG A 1 231 ? -1.071 -5.471 10.035 1.00 94.75 231 ARG A CA 1
ATOM 1872 C C . ARG A 1 231 ? 0.08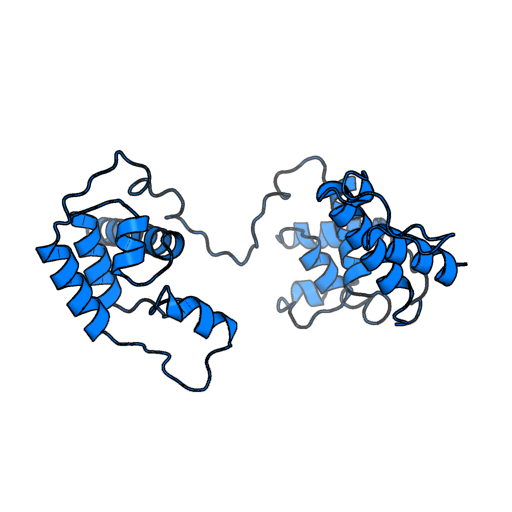6 -4.471 9.992 1.00 94.75 231 ARG A C 1
ATOM 1874 O O . ARG A 1 231 ? 0.521 -3.937 10.999 1.00 94.75 231 ARG A O 1
ATOM 1881 N N . GLY A 1 232 ? 0.603 -4.179 8.799 1.00 93.38 232 GLY A N 1
ATOM 1882 C CA . GLY A 1 232 ? 1.638 -3.146 8.676 1.00 93.38 232 GLY A CA 1
ATOM 1883 C C . GLY A 1 232 ? 1.078 -1.758 9.013 1.00 93.38 232 GLY A C 1
ATOM 1884 O O . GLY A 1 232 ? -0.015 -1.429 8.547 1.00 93.38 232 GLY A O 1
ATOM 1885 N N . ALA A 1 233 ? 1.839 -0.922 9.726 1.00 94.81 233 ALA A N 1
ATOM 1886 C CA . ALA A 1 233 ? 1.429 0.429 10.138 1.00 94.81 233 ALA A CA 1
ATOM 1887 C C . ALA A 1 233 ? 0.893 1.282 8.976 1.00 94.81 233 ALA A C 1
ATOM 1889 O O . ALA A 1 233 ? -0.150 1.929 9.070 1.00 94.81 233 ALA A O 1
ATOM 1890 N N . LYS A 1 234 ? 1.540 1.208 7.807 1.00 92.56 234 LYS A N 1
ATOM 1891 C CA . LYS A 1 234 ? 1.064 1.870 6.582 1.00 92.56 234 LYS A CA 1
ATOM 1892 C C . LYS A 1 234 ? -0.337 1.417 6.149 1.00 92.56 234 LYS A C 1
ATOM 1894 O O . LYS A 1 234 ? -1.118 2.223 5.663 1.00 92.56 234 LYS A O 1
ATOM 1899 N N . SER A 1 235 ? -0.654 0.129 6.285 1.00 90.19 235 SER A N 1
ATOM 1900 C CA . SER A 1 235 ? -1.975 -0.397 5.922 1.00 90.19 235 SER A CA 1
ATOM 1901 C C . SER A 1 235 ? -3.054 0.110 6.871 1.00 90.19 235 SER A C 1
ATOM 1903 O O . SER A 1 235 ? -4.153 0.413 6.418 1.00 90.19 235 SER A O 1
ATOM 1905 N N . VAL A 1 236 ? -2.744 0.170 8.167 1.00 95.31 236 VAL A N 1
ATOM 1906 C CA . VAL A 1 236 ? -3.671 0.641 9.201 1.00 95.31 236 VAL A CA 1
ATOM 1907 C C . VAL A 1 236 ? -3.918 2.138 9.057 1.00 95.31 236 VAL A C 1
ATOM 1909 O O . VAL A 1 236 ? -5.063 2.567 8.983 1.00 95.31 236 VAL A O 1
ATOM 1912 N N . THR A 1 237 ? -2.855 2.928 8.903 1.00 96.44 237 THR A N 1
ATOM 1913 C CA . THR A 1 237 ? -2.968 4.380 8.704 1.00 96.44 237 THR A CA 1
ATOM 1914 C C . THR A 1 237 ? -3.730 4.739 7.426 1.00 96.44 237 THR A C 1
ATOM 1916 O O . THR A 1 237 ? -4.583 5.619 7.461 1.00 96.44 237 THR A O 1
ATOM 1919 N N . GLU A 1 238 ? -3.496 4.057 6.298 1.00 92.19 238 GLU A N 1
ATOM 1920 C CA . GLU A 1 238 ? -4.260 4.309 5.063 1.00 92.19 238 GLU A CA 1
ATOM 1921 C C . GLU A 1 238 ? -5.758 3.995 5.221 1.00 92.19 238 GLU A C 1
ATOM 1923 O O . GLU A 1 238 ? -6.583 4.774 4.740 1.00 92.19 238 GLU A O 1
ATOM 1928 N N . GLU A 1 239 ? -6.125 2.899 5.898 1.00 92.44 239 GLU A N 1
ATOM 1929 C CA . GLU A 1 239 ? -7.540 2.578 6.141 1.00 92.44 239 GLU A CA 1
ATOM 1930 C C . GLU A 1 239 ? -8.165 3.539 7.164 1.00 92.44 239 GLU A C 1
ATOM 1932 O O . GLU A 1 239 ? -9.266 4.029 6.931 1.00 92.44 239 GLU A O 1
ATOM 1937 N N . GLY A 1 240 ? -7.452 3.905 8.233 1.00 94.31 240 GLY A N 1
ATOM 1938 C CA . GLY A 1 240 ? -7.923 4.883 9.218 1.00 94.31 240 GLY A CA 1
ATOM 1939 C C . GLY A 1 240 ? -8.226 6.247 8.593 1.00 94.31 240 GLY A C 1
ATOM 1940 O O . GLY A 1 240 ? -9.296 6.815 8.809 1.00 94.31 240 GLY A O 1
ATOM 1941 N N . LYS A 1 241 ? -7.342 6.743 7.718 1.00 95.56 241 LYS A N 1
ATOM 1942 C CA . LYS A 1 241 ? -7.583 7.981 6.957 1.00 95.56 241 LYS A CA 1
ATOM 1943 C C . LYS A 1 241 ? -8.839 7.889 6.093 1.00 95.56 241 LYS A C 1
ATOM 1945 O O . LYS A 1 241 ? -9.641 8.821 6.043 1.00 95.56 241 LYS A O 1
ATOM 1950 N N . ARG A 1 242 ? -9.018 6.752 5.416 1.00 91.12 242 ARG A N 1
ATOM 1951 C CA . ARG A 1 242 ? -10.201 6.487 4.597 1.00 91.12 242 ARG A CA 1
ATOM 1952 C C . ARG A 1 242 ? -11.477 6.481 5.441 1.00 91.12 242 ARG A C 1
ATOM 1954 O O . ARG A 1 242 ? -12.472 7.047 5.003 1.00 91.12 242 ARG A O 1
ATOM 1961 N N . LEU A 1 243 ? -11.453 5.879 6.631 1.00 91.06 243 LEU A N 1
ATOM 1962 C CA . LEU A 1 243 ? -12.598 5.836 7.547 1.00 91.06 243 LEU A CA 1
ATOM 1963 C C . LEU A 1 243 ? -12.996 7.231 8.036 1.00 91.06 243 LEU A C 1
ATOM 1965 O O . LEU A 1 243 ? -14.178 7.565 7.988 1.00 91.06 243 LEU A O 1
ATOM 1969 N N . ILE A 1 244 ? -12.023 8.067 8.413 1.00 91.19 244 ILE A N 1
ATOM 1970 C CA . ILE A 1 244 ? -12.276 9.465 8.800 1.00 91.19 244 ILE A CA 1
ATOM 1971 C C . ILE A 1 244 ? -12.954 10.223 7.656 1.00 91.19 244 ILE A C 1
ATOM 1973 O O . ILE A 1 244 ? -13.972 10.884 7.858 1.00 91.19 244 ILE A O 1
ATOM 1977 N N . HIS A 1 245 ? -12.423 10.096 6.441 1.00 90.62 245 HIS A N 1
ATOM 1978 C CA . HIS A 1 245 ? -12.989 10.757 5.271 1.00 90.62 245 HIS A CA 1
ATOM 1979 C C . HIS A 1 245 ? -14.426 10.296 4.973 1.00 90.62 245 HIS A C 1
ATOM 1981 O O . HIS A 1 245 ? -15.312 11.129 4.799 1.00 90.62 245 HIS A O 1
ATOM 1987 N N . LEU A 1 246 ? -14.675 8.981 4.980 1.00 83.81 246 LEU A N 1
ATOM 1988 C CA . LEU A 1 246 ? -16.013 8.411 4.772 1.00 83.81 246 LEU A CA 1
ATOM 1989 C C . LEU A 1 246 ? -17.007 8.793 5.876 1.00 83.81 246 LEU A C 1
ATOM 1991 O O . LEU A 1 246 ? -18.211 8.810 5.630 1.00 83.81 246 LEU A O 1
ATOM 1995 N N . SER A 1 247 ? -16.528 9.041 7.097 1.00 84.88 247 SER A N 1
ATOM 1996 C CA . SER A 1 247 ? -17.357 9.551 8.192 1.00 84.88 247 SER A CA 1
ATOM 1997 C C . SER A 1 247 ? -17.790 10.994 7.916 1.00 84.88 247 SER A C 1
ATOM 1999 O O . SER A 1 247 ? -18.979 11.300 7.942 1.00 84.88 247 SER A O 1
ATOM 2001 N N . ARG A 1 248 ? -16.845 11.865 7.531 1.00 86.44 248 ARG A N 1
ATOM 2002 C CA . ARG A 1 248 ? -17.126 13.273 7.193 1.00 86.44 248 ARG A CA 1
ATOM 2003 C C . ARG A 1 248 ? -18.097 13.419 6.021 1.00 86.44 248 ARG A C 1
ATOM 2005 O O . ARG A 1 248 ? -18.988 14.253 6.092 1.00 86.44 248 ARG A O 1
ATOM 2012 N N . GLN A 1 249 ? -17.952 12.598 4.977 1.00 84.56 249 GLN A N 1
ATOM 2013 C CA . GLN A 1 249 ? -18.882 12.599 3.841 1.00 84.56 249 GLN A CA 1
ATOM 2014 C C . GLN A 1 249 ? -20.308 12.245 4.270 1.00 84.56 249 GLN A C 1
ATOM 2016 O O . GLN A 1 249 ? -21.235 12.972 3.940 1.00 84.56 249 GLN A O 1
ATOM 2021 N N . ARG A 1 250 ? -20.476 11.190 5.078 1.00 79.25 250 ARG A N 1
ATOM 2022 C CA . ARG A 1 250 ? -21.798 10.795 5.585 1.00 79.25 250 ARG A CA 1
ATOM 2023 C C . ARG A 1 250 ? -22.449 11.874 6.448 1.00 79.25 250 ARG A C 1
ATOM 2025 O O . ARG A 1 250 ? -23.647 12.078 6.331 1.00 79.25 250 ARG A O 1
ATOM 2032 N N . HIS A 1 251 ? -21.676 12.569 7.283 1.00 75.50 251 HIS A N 1
ATOM 2033 C CA . HIS A 1 251 ? -22.202 13.689 8.067 1.00 75.50 251 HIS A CA 1
ATOM 2034 C C . HIS A 1 251 ? -22.601 14.886 7.197 1.00 75.50 251 HIS A C 1
ATOM 2036 O O . HIS A 1 251 ? -23.602 15.525 7.491 1.00 75.50 251 HIS A O 1
ATOM 2042 N N . ALA A 1 252 ? -21.857 15.174 6.127 1.00 76.31 252 ALA A N 1
ATOM 2043 C CA . ALA A 1 252 ? -22.184 16.256 5.197 1.00 76.31 252 ALA A CA 1
ATOM 2044 C C . ALA A 1 252 ? -23.420 15.959 4.327 1.00 76.31 252 ALA A C 1
ATOM 2046 O O . ALA A 1 252 ? -24.099 16.885 3.916 1.00 76.31 252 ALA A O 1
ATOM 2047 N N . GLU A 1 253 ? -23.714 14.687 4.045 1.00 69.94 253 GLU A N 1
ATOM 2048 C CA . GLU A 1 253 ? -24.920 14.262 3.312 1.00 69.94 253 GLU A CA 1
ATOM 2049 C C . GLU A 1 253 ? -26.191 14.262 4.185 1.00 69.94 253 GLU A C 1
ATOM 2051 O O . GLU A 1 253 ? -27.297 14.172 3.659 1.00 69.94 253 GLU A O 1
ATOM 2056 N N . GLN A 1 254 ? -26.036 14.317 5.512 1.00 63.19 254 GLN A N 1
ATOM 2057 C CA . GLN A 1 254 ? -27.129 14.287 6.494 1.00 63.19 254 GLN A CA 1
ATOM 2058 C C . GLN A 1 254 ? -27.442 15.659 7.113 1.00 63.19 254 GLN A C 1
ATOM 2060 O O . GLN A 1 254 ? -28.405 15.760 7.874 1.00 63.19 254 GLN A O 1
ATOM 2065 N N . ALA A 1 255 ? -26.619 16.672 6.828 1.00 58.12 255 ALA A N 1
ATOM 2066 C CA . ALA A 1 255 ? -26.773 18.057 7.272 1.00 58.12 255 ALA A CA 1
ATOM 2067 C C . ALA A 1 255 ? -27.405 18.907 6.164 1.00 58.12 255 ALA A C 1
ATOM 2069 O O . ALA A 1 255 ? -28.216 19.791 6.512 1.00 58.12 255 ALA A O 1
#

Secondary structure (DSSP, 8-state):
-HHHHHHHHHHHHTTB-TTT-PBPPTTSGGGSHHHHHHHHHHHHHHHHTTS-S---------HHHHHHHHHHHHHTTPPP-HHHHHHHHTT-TT---HHHHSSTTTTTTTTTS-HHHHHHHHHHHHHHH-SSSGGGG---TTS---TTTT--GGGSSP-B---HHHHHHHHHHHHHT--SS-SS---HHHHHHHTT-TTTTPPP-HHHHHHHHHHHHHB--HHHHHHHTTS-HHHHHHHHHHHHHHHHHHHHH--

Foldseek 3Di:
DLVLVLLCLVQLLVCAHSPPRHHHDCPDPSVDPVNNVVSVVVNVVSVVVVPDPDPLDPDPPDLVLVVVVVVLCVVVVHQDDLLLQLCQQCLPPVPPDPSSCPPPNGNVCNSRDDSVVSSVVSVVSCVVVPPPDDRVPPDDPPPDDLPLPVVCLLVPDWFAQCDPVNLVVLLVQLVVVPAPDDDDPDDPVQVVLCVQQVCEPGDQDPSNLVSLQVNSVRTSHLPSVSNSNSHHSVVSNSSSSVSVVVVVVVVVVVD